Protein AF-A0A178KAP1-F1 (afdb_monomer)

Foldseek 3Di:
DDDDDDDDDDDDDDDDDDPDPDPDPQPPVNVCVVCVVVVVCCVVVPPDVVVVVPDQKDKAFAPPDDDPAQWAFQAFADDCVNDVDPDPFGGITIIGRDDQVDKGKGQDLPDHAQKFFQAWDQPDPRNARHPPGTTTITIIHGDDQAKDKGFPSIDDHPQKDFPAWQDDDVRHVPGGTTTIGGD

pLDDT: mean 79.55, std 18.39, range [35.34, 98.0]

Structure (mmCIF, N/CA/C/O backbone):
data_AF-A0A178KAP1-F1
#
_entry.id   AF-A0A178KAP1-F1
#
loop_
_atom_site.group_PDB
_atom_site.id
_atom_site.type_symbol
_atom_site.label_atom_id
_atom_site.label_alt_id
_atom_site.label_comp_id
_atom_site.label_asym_id
_atom_site.label_entity_id
_atom_site.label_seq_id
_atom_site.pdbx_PDB_ins_code
_atom_site.Cartn_x
_atom_site.Cartn_y
_atom_site.Cartn_z
_atom_site.occupancy
_atom_site.B_iso_or_equiv
_atom_site.auth_seq_id
_atom_site.auth_comp_id
_atom_site.auth_asym_id
_atom_site.auth_atom_id
_atom_site.pdbx_PDB_model_num
ATOM 1 N N . MET A 1 1 ? 54.608 -21.107 20.658 1.00 40.84 1 MET A N 1
ATOM 2 C CA . MET A 1 1 ? 54.243 -22.190 19.720 1.00 40.84 1 MET A CA 1
ATOM 3 C C . MET A 1 1 ? 52.946 -21.778 19.031 1.00 40.84 1 MET A C 1
ATOM 5 O O . MET A 1 1 ? 51.953 -21.592 19.716 1.00 40.84 1 MET A O 1
ATOM 9 N N . LYS A 1 2 ? 53.001 -21.478 17.727 1.00 35.34 2 LYS A N 1
ATOM 10 C CA . LYS A 1 2 ? 51.888 -20.990 16.887 1.00 35.34 2 LYS A CA 1
ATOM 11 C C . LYS A 1 2 ? 51.427 -22.148 15.987 1.00 35.34 2 LYS A C 1
ATOM 13 O O . LYS A 1 2 ? 52.305 -22.719 15.343 1.00 35.34 2 LYS A O 1
ATOM 18 N N . PRO A 1 3 ? 50.130 -22.486 15.896 1.00 47.88 3 PRO A N 1
ATOM 19 C CA . PRO A 1 3 ? 49.660 -23.424 14.886 1.00 47.88 3 PRO A CA 1
ATOM 20 C C . PRO A 1 3 ? 49.400 -22.692 13.558 1.00 47.88 3 PRO A C 1
ATOM 22 O O . PRO A 1 3 ? 48.746 -21.650 13.521 1.00 47.88 3 PRO A O 1
ATOM 25 N N . LEU A 1 4 ? 49.959 -23.240 12.479 1.00 48.06 4 LEU A N 1
ATOM 26 C CA . LEU A 1 4 ? 49.689 -22.878 11.087 1.00 48.06 4 LEU A CA 1
ATOM 27 C C . LEU A 1 4 ? 48.339 -23.483 10.667 1.00 48.06 4 LEU A C 1
ATOM 29 O O . LEU A 1 4 ? 48.172 -24.699 10.707 1.00 48.06 4 LEU A O 1
ATOM 33 N N . LEU A 1 5 ? 47.392 -22.637 10.259 1.00 49.69 5 LEU A N 1
ATOM 34 C CA . LEU A 1 5 ? 46.149 -23.044 9.601 1.00 49.69 5 LEU A CA 1
ATOM 35 C C . LEU A 1 5 ? 46.430 -23.270 8.108 1.00 49.69 5 LEU A C 1
ATOM 37 O O . LEU A 1 5 ? 46.724 -22.321 7.382 1.00 49.69 5 LEU A O 1
ATOM 41 N N . LEU A 1 6 ? 46.350 -24.529 7.667 1.00 43.66 6 LEU A N 1
ATOM 42 C CA . LEU A 1 6 ? 46.345 -24.903 6.252 1.00 43.66 6 LEU A CA 1
ATOM 43 C C . LEU A 1 6 ? 45.052 -24.402 5.595 1.00 43.66 6 LEU A C 1
ATOM 45 O O . LEU A 1 6 ? 43.953 -24.796 5.979 1.00 43.66 6 LEU A O 1
ATOM 49 N N . THR A 1 7 ? 45.192 -23.560 4.578 1.00 48.16 7 THR A N 1
ATOM 50 C CA . THR A 1 7 ? 44.109 -23.152 3.680 1.00 48.16 7 THR A CA 1
ATOM 51 C C . THR A 1 7 ? 43.976 -24.213 2.586 1.00 48.16 7 THR A C 1
ATOM 53 O O . THR A 1 7 ? 44.866 -24.363 1.753 1.00 48.16 7 THR A O 1
ATOM 56 N N . SER A 1 8 ? 42.891 -24.988 2.605 1.00 47.97 8 SER A N 1
ATOM 57 C CA . SER A 1 8 ? 42.538 -25.904 1.516 1.00 47.97 8 SER A CA 1
ATOM 58 C C . SER A 1 8 ? 41.837 -25.103 0.415 1.00 47.97 8 SER A C 1
ATOM 60 O O . SER A 1 8 ? 40.714 -24.640 0.602 1.00 47.97 8 SER A O 1
ATOM 62 N N . LEU A 1 9 ? 42.521 -24.891 -0.714 1.00 39.66 9 LEU A N 1
ATOM 63 C CA . LEU A 1 9 ? 41.885 -24.466 -1.960 1.00 39.66 9 LEU A CA 1
ATOM 64 C C . LEU A 1 9 ? 41.159 -25.675 -2.559 1.00 39.66 9 LEU A C 1
ATOM 66 O O . LEU A 1 9 ? 41.801 -26.617 -3.024 1.00 39.66 9 LEU A O 1
ATOM 70 N N . LEU A 1 10 ? 39.829 -25.632 -2.573 1.00 45.81 10 LEU A N 1
ATOM 71 C CA . LEU A 1 10 ? 39.013 -26.557 -3.348 1.00 45.81 10 LEU A CA 1
ATOM 72 C C . LEU A 1 10 ? 38.983 -26.053 -4.800 1.00 45.81 10 LEU A C 1
ATOM 74 O O . LEU A 1 10 ? 38.291 -25.089 -5.124 1.00 45.81 10 LEU A O 1
ATOM 78 N N . ALA A 1 11 ? 39.791 -26.660 -5.668 1.00 39.81 11 ALA A N 1
ATOM 79 C CA . ALA A 1 11 ? 39.731 -26.426 -7.105 1.00 39.81 11 ALA A CA 1
ATOM 80 C C . ALA A 1 11 ? 38.509 -27.162 -7.671 1.00 39.81 11 ALA A C 1
ATOM 82 O O . ALA A 1 11 ? 38.506 -28.388 -7.763 1.00 39.81 11 ALA A O 1
ATOM 83 N N . ILE A 1 12 ? 37.462 -26.419 -8.030 1.00 46.38 12 ILE A N 1
ATOM 84 C CA . ILE A 1 12 ? 36.324 -26.966 -8.772 1.00 46.38 12 ILE A CA 1
ATOM 85 C C . ILE A 1 12 ? 36.792 -27.153 -10.217 1.00 46.38 12 ILE A C 1
ATOM 87 O O . ILE A 1 12 ? 36.977 -26.185 -10.955 1.00 46.38 12 ILE A O 1
ATOM 91 N N . ALA A 1 13 ? 37.048 -28.402 -10.600 1.00 41.59 13 ALA A N 1
ATOM 92 C CA . ALA A 1 13 ? 37.323 -28.763 -11.981 1.00 41.59 13 ALA A CA 1
ATOM 93 C C . ALA A 1 13 ? 36.029 -28.617 -12.794 1.00 41.59 13 ALA A C 1
ATOM 95 O O . ALA A 1 13 ? 35.068 -29.353 -12.584 1.00 41.59 13 ALA A O 1
ATOM 96 N N . LEU A 1 14 ? 36.001 -27.651 -13.711 1.00 43.00 14 LEU A N 1
ATOM 97 C CA . LEU A 1 14 ? 34.967 -27.570 -14.739 1.00 43.00 14 LEU A CA 1
ATOM 98 C C . LEU A 1 14 ? 35.149 -28.750 -15.708 1.00 43.00 14 LEU A C 1
ATOM 100 O O . LEU A 1 14 ? 36.276 -28.976 -16.160 1.00 43.00 14 LEU A O 1
ATOM 104 N N . PRO A 1 15 ? 34.087 -29.495 -16.062 1.00 48.12 15 PRO A N 1
ATOM 105 C CA . PRO A 1 15 ? 34.191 -30.513 -17.095 1.00 48.12 15 PRO A CA 1
ATOM 106 C C . PRO A 1 15 ? 34.499 -29.846 -18.442 1.00 48.12 15 PRO A C 1
ATOM 108 O O . PRO A 1 15 ? 33.748 -29.005 -18.935 1.00 48.12 15 PRO A O 1
ATOM 111 N N . THR A 1 16 ? 35.628 -30.214 -19.047 1.00 44.84 16 THR A N 1
ATOM 112 C CA . THR A 1 16 ? 35.941 -29.874 -20.437 1.00 44.84 16 THR A CA 1
ATOM 113 C C . THR A 1 16 ? 35.069 -30.722 -21.350 1.00 44.84 16 THR A C 1
ATOM 115 O O . THR A 1 16 ? 35.293 -31.925 -21.481 1.00 44.84 16 THR A O 1
ATOM 118 N N . PHE A 1 17 ? 34.076 -30.099 -21.981 1.00 46.78 17 PHE A N 1
ATOM 119 C CA . PHE A 1 17 ? 33.280 -30.731 -23.027 1.00 46.78 17 PHE A CA 1
ATOM 120 C C . PHE A 1 17 ? 34.166 -30.988 -24.249 1.00 46.78 17 PHE A C 1
ATOM 122 O O . PHE A 1 17 ? 34.530 -30.068 -24.982 1.00 46.78 17 PHE A O 1
ATOM 129 N N . ALA A 1 18 ? 34.534 -32.252 -24.453 1.00 42.91 18 ALA A N 1
ATOM 130 C CA . ALA A 1 18 ? 35.029 -32.722 -25.734 1.00 42.91 18 ALA A CA 1
ATOM 131 C C . ALA A 1 18 ? 33.868 -32.645 -26.735 1.00 42.91 18 ALA A C 1
ATOM 133 O O . ALA A 1 18 ? 32.851 -33.318 -26.574 1.00 42.91 18 ALA A O 1
ATOM 134 N N . ALA A 1 19 ? 34.003 -31.777 -27.734 1.00 47.22 19 ALA A N 1
ATOM 135 C CA . ALA A 1 19 ? 33.077 -31.688 -28.850 1.00 47.22 19 ALA A CA 1
ATOM 136 C C . ALA A 1 19 ? 33.301 -32.891 -29.775 1.00 47.22 19 ALA A C 1
ATOM 138 O O . ALA A 1 19 ? 34.059 -32.798 -30.738 1.00 47.22 19 ALA A O 1
ATOM 139 N N . ASP A 1 20 ? 32.673 -34.021 -29.459 1.00 44.75 20 ASP A N 1
ATOM 140 C CA . ASP A 1 20 ? 32.529 -35.118 -30.411 1.00 44.75 20 ASP A CA 1
ATOM 141 C C . ASP A 1 20 ? 31.181 -34.958 -31.128 1.00 44.75 20 ASP A C 1
ATOM 143 O O . ASP A 1 20 ? 30.134 -34.793 -30.499 1.00 44.75 20 ASP A O 1
ATOM 147 N N . GLY A 1 21 ? 31.224 -34.895 -32.459 1.00 52.00 21 GLY A N 1
ATOM 148 C CA . GLY A 1 21 ? 30.138 -34.463 -33.347 1.00 52.00 21 GLY A CA 1
ATOM 149 C C . GLY A 1 21 ? 28.991 -35.464 -33.499 1.00 52.00 21 GLY A C 1
ATOM 150 O O . GLY A 1 21 ? 28.625 -35.817 -34.616 1.00 52.00 21 GLY A O 1
ATOM 151 N N . SER A 1 22 ? 28.409 -35.909 -32.389 1.00 47.16 22 SER A N 1
ATOM 152 C CA . SER A 1 22 ? 27.271 -36.825 -32.336 1.00 47.16 22 SER A CA 1
ATOM 153 C C . SER A 1 22 ? 26.104 -36.142 -31.621 1.00 47.16 22 SER A C 1
ATOM 155 O O . SER A 1 22 ? 25.917 -36.296 -30.416 1.00 47.16 22 SER A O 1
ATOM 157 N N . ALA A 1 23 ? 25.313 -35.368 -32.367 1.00 51.78 23 ALA A N 1
ATOM 158 C CA . ALA A 1 23 ? 24.048 -34.816 -31.891 1.00 51.78 23 ALA A CA 1
ATOM 159 C C . ALA A 1 23 ? 23.002 -35.939 -31.768 1.00 51.78 23 ALA A C 1
ATOM 161 O O . ALA A 1 23 ? 22.162 -36.129 -32.645 1.00 51.78 23 ALA A O 1
ATOM 162 N N . THR A 1 24 ? 23.075 -36.718 -30.690 1.00 52.34 24 THR A N 1
ATOM 163 C CA . THR A 1 24 ? 21.924 -37.482 -30.210 1.00 52.34 24 THR A CA 1
ATOM 164 C C . THR A 1 24 ? 21.056 -36.534 -29.402 1.00 52.34 24 THR A C 1
ATOM 166 O O . THR A 1 24 ? 21.502 -36.000 -28.389 1.00 52.34 24 THR A O 1
ATOM 169 N N . ASP A 1 25 ? 19.846 -36.316 -29.902 1.00 55.44 25 ASP A N 1
ATOM 170 C CA . ASP A 1 25 ? 18.745 -35.600 -29.267 1.00 55.44 25 ASP A CA 1
ATOM 171 C C . ASP A 1 25 ? 18.589 -36.104 -27.821 1.00 55.44 25 ASP A C 1
ATOM 173 O O . ASP A 1 25 ? 18.119 -37.220 -27.581 1.00 55.44 25 ASP A O 1
ATOM 177 N N . LEU A 1 26 ? 19.093 -35.339 -26.850 1.00 59.22 26 LEU A N 1
ATOM 178 C CA . LEU A 1 26 ? 18.920 -35.670 -25.442 1.00 59.22 26 LEU A CA 1
ATOM 179 C C . LEU A 1 26 ? 17.438 -35.487 -25.138 1.00 59.22 26 LEU A C 1
ATOM 181 O O . LEU A 1 26 ? 16.918 -34.371 -25.183 1.00 59.22 26 LEU A O 1
ATOM 185 N N . SER A 1 27 ? 16.751 -36.591 -24.849 1.00 70.19 27 SER A N 1
ATOM 186 C CA . SER A 1 27 ? 15.363 -36.532 -24.394 1.00 70.19 27 SER A CA 1
ATOM 187 C C . SER A 1 27 ? 15.263 -35.605 -23.178 1.00 70.19 27 SER A C 1
ATOM 189 O O . SER A 1 27 ? 16.179 -35.546 -22.353 1.00 70.19 27 SER A O 1
ATOM 191 N N . PHE A 1 28 ? 14.150 -34.880 -23.055 1.00 69.12 28 PHE A N 1
ATOM 192 C CA . PHE A 1 28 ? 13.893 -33.981 -21.924 1.00 69.12 28 PHE A CA 1
ATOM 193 C C . PHE A 1 28 ? 14.167 -34.659 -20.567 1.00 69.12 28 PHE A C 1
ATOM 195 O O . PHE A 1 28 ? 14.729 -34.038 -19.668 1.00 69.12 28 PHE A O 1
ATOM 202 N N . ASP A 1 29 ? 13.886 -35.959 -20.460 1.00 69.69 29 ASP A N 1
ATOM 203 C CA . ASP A 1 29 ? 14.143 -36.759 -19.261 1.00 69.69 29 ASP A CA 1
ATOM 204 C C . ASP A 1 29 ? 15.640 -36.871 -18.923 1.00 69.69 29 ASP A C 1
ATOM 206 O O . ASP A 1 29 ? 16.020 -36.745 -17.760 1.00 69.69 29 ASP A O 1
ATOM 210 N N . GLN A 1 30 ? 16.514 -37.022 -19.923 1.00 72.19 30 GLN A N 1
ATOM 211 C CA . GLN A 1 30 ? 17.968 -37.040 -19.717 1.00 72.19 30 GLN A CA 1
ATOM 212 C C . GLN A 1 30 ? 18.506 -35.666 -19.310 1.00 72.19 30 GLN A C 1
ATOM 214 O O . GLN A 1 30 ? 19.414 -35.589 -18.485 1.00 72.19 30 GLN A O 1
ATOM 219 N N . TYR A 1 31 ? 17.924 -34.581 -19.830 1.00 70.75 31 TYR A N 1
ATOM 220 C CA . TYR A 1 31 ? 18.270 -33.226 -19.398 1.00 70.75 31 TYR A CA 1
ATOM 221 C C . TYR A 1 31 ? 17.880 -32.990 -17.934 1.00 70.75 31 TYR A C 1
ATOM 223 O O . TYR A 1 31 ? 18.691 -32.488 -17.155 1.00 70.75 31 TYR A O 1
ATOM 231 N N . VAL A 1 32 ? 16.669 -33.394 -17.537 1.00 70.81 32 VAL A N 1
ATOM 232 C CA . VAL A 1 32 ? 16.198 -33.289 -16.147 1.00 70.81 32 VAL A CA 1
ATOM 233 C C . VAL A 1 32 ? 17.081 -34.112 -15.210 1.00 70.81 32 VAL A C 1
ATOM 235 O O . VAL A 1 32 ? 17.494 -33.611 -14.167 1.00 70.81 32 VAL A O 1
ATOM 238 N N . GLN A 1 33 ? 17.434 -35.338 -15.598 1.00 76.31 33 GLN A N 1
ATOM 239 C CA . GLN A 1 33 ? 18.263 -36.224 -14.781 1.00 76.31 33 GLN A CA 1
ATOM 240 C C . GLN A 1 33 ? 19.720 -35.745 -14.674 1.00 76.31 33 GLN A C 1
ATOM 242 O O . GLN A 1 33 ? 20.335 -35.873 -13.622 1.00 76.31 33 GLN A O 1
ATOM 247 N N . GLN A 1 34 ? 20.267 -35.130 -15.726 1.00 77.31 34 GLN A N 1
ATOM 248 C CA . GLN A 1 34 ? 21.602 -34.526 -15.684 1.00 77.31 34 GLN A CA 1
ATOM 249 C C . GLN A 1 34 ? 21.666 -33.302 -14.754 1.00 77.31 34 GLN A C 1
ATOM 251 O O . GLN A 1 34 ? 22.721 -33.005 -14.196 1.00 77.31 34 GLN A O 1
ATOM 256 N N . HIS A 1 35 ? 20.552 -32.588 -14.575 1.00 70.88 35 HIS A N 1
ATOM 257 C CA . HIS A 1 35 ? 20.509 -31.356 -13.783 1.00 70.88 35 HIS A CA 1
ATOM 258 C C . HIS A 1 35 ? 19.911 -31.537 -12.380 1.00 70.88 35 HIS A C 1
ATOM 260 O O . HIS A 1 35 ? 20.027 -30.621 -11.565 1.00 70.88 35 HIS A O 1
ATOM 266 N N . SER A 1 36 ? 19.329 -32.694 -12.043 1.00 73.88 36 SER A N 1
ATOM 267 C CA . SER A 1 36 ? 18.763 -32.944 -10.707 1.00 73.88 36 SER A CA 1
ATOM 268 C C . SER A 1 36 ? 19.820 -32.896 -9.602 1.00 73.88 36 SER A C 1
ATOM 270 O O . SER A 1 36 ? 19.575 -32.321 -8.547 1.00 73.88 36 SER A O 1
ATOM 272 N N . GLU A 1 37 ? 21.032 -33.390 -9.867 1.00 71.00 37 GLU A N 1
ATOM 273 C CA . GLU A 1 37 ? 22.147 -33.324 -8.910 1.00 71.00 37 GLU A CA 1
ATOM 274 C C . GLU A 1 37 ? 22.611 -31.880 -8.659 1.00 71.00 37 GLU A C 1
ATOM 276 O O . GLU A 1 37 ? 23.036 -31.540 -7.558 1.00 71.00 37 GLU A O 1
ATOM 281 N N . SER A 1 38 ? 22.481 -30.997 -9.656 1.00 66.19 38 SER A N 1
ATOM 282 C CA . SER A 1 38 ? 22.786 -29.569 -9.494 1.00 66.19 38 SER A CA 1
ATOM 283 C C . SER A 1 38 ? 21.734 -28.857 -8.635 1.00 66.19 38 SER A C 1
ATOM 285 O O . SER A 1 38 ? 22.078 -27.948 -7.885 1.00 66.19 38 SER A O 1
ATOM 287 N N . ILE A 1 39 ? 20.468 -29.286 -8.701 1.00 61.09 39 ILE A N 1
ATOM 288 C CA . ILE A 1 39 ? 19.385 -28.770 -7.847 1.00 61.09 39 ILE A CA 1
ATOM 289 C C . ILE A 1 39 ? 19.608 -29.205 -6.393 1.00 61.09 39 ILE A C 1
ATOM 291 O O . ILE A 1 39 ? 19.578 -28.368 -5.495 1.00 61.09 39 ILE A O 1
ATOM 295 N N . GLU A 1 40 ? 19.937 -30.476 -6.158 1.00 67.19 40 GLU A N 1
ATOM 296 C CA . GLU A 1 40 ? 20.233 -30.978 -4.810 1.00 67.19 40 GLU A CA 1
ATOM 297 C C . GLU A 1 40 ? 21.497 -30.349 -4.212 1.00 67.19 40 GLU A C 1
ATOM 299 O O . GLU A 1 40 ? 21.546 -30.086 -3.013 1.00 67.19 40 GLU A O 1
ATOM 304 N N . GLN A 1 41 ? 22.514 -30.048 -5.026 1.00 64.25 41 GLN A N 1
ATOM 305 C CA . GLN A 1 41 ? 23.698 -29.314 -4.570 1.00 64.25 41 GLN A CA 1
ATOM 306 C C . GLN A 1 41 ? 23.385 -27.856 -4.216 1.00 64.25 41 GLN A C 1
ATOM 308 O O . GLN A 1 41 ? 23.972 -27.330 -3.269 1.00 64.25 41 GLN A O 1
ATOM 313 N N . LEU A 1 42 ? 22.457 -27.202 -4.922 1.00 58.03 42 LEU A N 1
ATOM 314 C CA . LEU A 1 42 ? 21.978 -25.867 -4.556 1.00 58.03 42 LEU A CA 1
ATOM 315 C C . LEU A 1 42 ? 21.220 -25.901 -3.221 1.00 58.03 42 LEU A C 1
ATOM 317 O O . LEU A 1 42 ? 21.539 -25.098 -2.343 1.00 58.03 42 LEU A O 1
ATOM 321 N N . ASP A 1 43 ? 20.335 -26.878 -3.022 1.00 60.78 43 ASP A N 1
ATOM 322 C CA . ASP A 1 43 ? 19.605 -27.072 -1.761 1.00 60.78 43 ASP A CA 1
ATOM 323 C C . ASP A 1 43 ? 20.543 -27.452 -0.596 1.00 60.78 43 ASP A C 1
ATOM 325 O O . ASP A 1 43 ? 20.418 -26.933 0.515 1.00 60.78 43 ASP A O 1
ATOM 329 N N . ALA A 1 44 ? 21.544 -28.302 -0.848 1.00 65.06 44 ALA A N 1
ATOM 330 C CA . ALA A 1 44 ? 22.526 -28.738 0.147 1.00 65.06 44 ALA A CA 1
ATOM 331 C C . ALA A 1 44 ? 23.594 -27.677 0.462 1.00 65.06 44 ALA A C 1
ATOM 333 O O . ALA A 1 44 ? 24.172 -27.694 1.551 1.00 65.06 44 ALA A O 1
ATOM 334 N N . SER A 1 45 ? 23.856 -26.735 -0.453 1.00 56.88 45 SER A N 1
ATOM 335 C CA . SER A 1 45 ? 24.824 -25.647 -0.242 1.00 56.88 45 SER A CA 1
ATOM 336 C C . SER A 1 45 ? 24.383 -24.626 0.807 1.00 56.88 45 SER A C 1
ATOM 338 O O . SER A 1 45 ? 25.158 -23.737 1.161 1.00 56.88 45 SER A O 1
ATOM 340 N N . GLY A 1 46 ? 23.147 -24.719 1.309 1.00 47.56 46 GLY A N 1
ATOM 341 C CA . GLY A 1 46 ? 22.636 -23.748 2.266 1.00 47.56 46 GLY A CA 1
ATOM 342 C C . GLY A 1 46 ? 22.566 -22.335 1.684 1.00 47.56 46 GLY A C 1
ATOM 343 O O . GLY A 1 46 ? 22.458 -21.374 2.448 1.00 47.56 46 GLY A O 1
ATOM 344 N N . MET A 1 47 ? 22.552 -22.189 0.350 1.00 46.81 47 MET A N 1
ATOM 345 C CA . MET A 1 47 ? 21.906 -21.047 -0.295 1.00 46.81 47 MET A CA 1
ATOM 346 C C . MET A 1 47 ? 20.393 -21.157 -0.071 1.00 46.81 47 MET A C 1
ATOM 348 O O . MET A 1 47 ? 19.595 -21.236 -0.998 1.00 46.81 47 MET A O 1
ATOM 352 N N . GLU A 1 48 ? 19.983 -21.133 1.200 1.00 50.59 48 GLU A N 1
ATOM 353 C CA . GLU A 1 48 ? 18.647 -20.700 1.550 1.00 50.59 48 GLU A CA 1
ATOM 354 C C . GLU A 1 48 ? 18.399 -19.337 0.876 1.00 50.59 48 GLU A C 1
ATOM 356 O O . GLU A 1 48 ? 19.334 -18.546 0.682 1.00 50.59 48 GLU A O 1
ATOM 361 N N . PRO A 1 49 ? 17.135 -18.956 0.647 1.00 51.16 49 PRO A N 1
ATOM 362 C CA . PRO A 1 49 ? 16.749 -17.579 0.339 1.00 51.16 49 PRO A CA 1
ATOM 363 C C . PRO A 1 49 ? 17.074 -16.574 1.479 1.00 51.16 49 PRO A C 1
ATOM 365 O O . PRO A 1 49 ? 16.411 -15.549 1.627 1.00 51.16 49 PRO A O 1
ATOM 368 N N . GLN A 1 50 ? 18.113 -16.802 2.289 1.00 44.09 50 GLN A N 1
ATOM 369 C CA . GLN A 1 50 ? 18.620 -15.885 3.307 1.00 44.09 50 GLN A CA 1
ATOM 370 C C . GLN A 1 50 ? 19.306 -14.647 2.723 1.00 44.09 50 GLN A C 1
ATOM 372 O O . GLN A 1 50 ? 19.336 -13.613 3.392 1.00 44.09 50 GLN A O 1
ATOM 377 N N . ALA A 1 51 ? 19.765 -14.674 1.467 1.00 46.12 51 ALA A N 1
ATOM 378 C CA . ALA A 1 51 ? 20.277 -13.464 0.815 1.00 46.12 51 ALA A CA 1
ATOM 379 C C . ALA A 1 51 ? 19.185 -12.382 0.637 1.00 46.12 51 ALA A C 1
ATOM 381 O O . ALA A 1 51 ? 19.490 -11.190 0.612 1.00 46.12 51 ALA A O 1
ATOM 382 N N . TYR A 1 52 ? 17.904 -12.774 0.610 1.00 50.06 52 TYR A N 1
ATOM 383 C CA . TYR A 1 52 ? 16.769 -11.846 0.561 1.00 50.06 52 TYR A CA 1
ATOM 384 C C . TYR A 1 52 ? 16.342 -11.326 1.941 1.00 50.06 52 TYR A C 1
ATOM 386 O O . TYR A 1 52 ? 15.640 -10.320 2.031 1.00 50.06 52 TYR A O 1
ATOM 394 N N . ALA A 1 53 ? 16.747 -11.978 3.035 1.00 48.66 53 ALA A N 1
ATOM 395 C CA . ALA A 1 53 ? 16.233 -11.672 4.371 1.00 48.66 53 ALA A CA 1
ATOM 396 C C . ALA A 1 53 ? 16.790 -10.366 4.973 1.00 48.66 53 ALA A C 1
ATOM 398 O O . ALA A 1 53 ? 16.162 -9.806 5.877 1.00 48.66 53 ALA A O 1
ATOM 399 N N . SER A 1 54 ? 17.924 -9.871 4.462 1.00 57.06 54 SER A N 1
ATOM 400 C CA . SER A 1 54 ? 18.595 -8.658 4.955 1.00 57.06 54 SER A CA 1
ATOM 401 C C . SER A 1 54 ? 18.171 -7.377 4.225 1.00 57.06 54 SER A C 1
ATOM 403 O O . SER A 1 54 ? 18.224 -6.286 4.798 1.00 57.06 54 SER A O 1
ATOM 405 N N . SER A 1 55 ? 17.710 -7.477 2.973 1.00 70.00 55 SER A N 1
ATOM 406 C CA . SER A 1 55 ? 17.352 -6.277 2.221 1.00 70.00 55 SER A CA 1
ATOM 407 C C . SER A 1 55 ? 15.960 -5.785 2.608 1.00 70.00 55 SER A C 1
ATOM 409 O O . SER A 1 55 ? 14.964 -6.490 2.466 1.00 70.00 55 SER A O 1
ATOM 411 N N . ARG A 1 56 ? 15.877 -4.540 3.087 1.00 88.12 56 ARG A N 1
ATOM 412 C CA . ARG A 1 56 ? 14.589 -3.868 3.338 1.00 88.12 56 ARG A CA 1
ATOM 413 C C . ARG A 1 56 ? 13.810 -3.607 2.050 1.00 88.12 56 ARG A C 1
ATOM 415 O O . ARG A 1 56 ? 12.598 -3.423 2.115 1.00 88.12 56 ARG A O 1
ATOM 422 N N . GLU A 1 57 ? 14.495 -3.592 0.912 1.00 92.94 57 GLU A N 1
ATOM 423 C CA . GLU A 1 57 ? 13.921 -3.325 -0.403 1.00 92.94 57 GLU A CA 1
ATOM 424 C C . GLU A 1 57 ? 14.406 -4.347 -1.430 1.00 92.94 57 GLU A C 1
ATOM 426 O O . GLU A 1 57 ? 15.585 -4.696 -1.470 1.00 92.94 57 GLU A O 1
ATOM 431 N N . LEU A 1 58 ? 13.500 -4.804 -2.284 1.00 93.44 58 LEU A N 1
ATOM 432 C CA . LEU A 1 58 ? 13.788 -5.687 -3.404 1.00 93.44 58 LEU A CA 1
ATOM 433 C C . LEU A 1 58 ? 13.448 -4.967 -4.697 1.00 93.44 58 LEU A C 1
ATOM 435 O O . LEU A 1 58 ? 12.362 -4.404 -4.817 1.00 93.44 58 LEU A O 1
ATOM 439 N N . VAL A 1 59 ? 14.357 -5.015 -5.667 1.00 93.50 59 VAL A N 1
ATOM 440 C CA . VAL A 1 59 ? 14.063 -4.595 -7.038 1.00 93.50 59 VAL A CA 1
ATOM 441 C C . VAL A 1 59 ? 13.669 -5.839 -7.820 1.00 93.50 59 VAL A C 1
ATOM 443 O O . VAL A 1 59 ? 14.472 -6.761 -7.948 1.00 93.50 59 VAL A O 1
ATOM 446 N N . ILE A 1 60 ? 12.433 -5.878 -8.310 1.00 92.81 60 ILE A N 1
ATOM 447 C CA . ILE A 1 60 ? 11.895 -7.012 -9.068 1.00 92.81 60 ILE A CA 1
ATOM 448 C C . ILE A 1 60 ? 11.586 -6.518 -10.475 1.00 92.81 60 ILE A C 1
ATOM 450 O O . ILE A 1 60 ? 10.929 -5.493 -10.646 1.00 92.81 60 ILE A O 1
ATOM 454 N N . CYS A 1 61 ? 12.083 -7.232 -11.480 1.00 93.06 61 CYS A N 1
ATOM 455 C CA . CYS A 1 61 ? 11.826 -6.895 -12.872 1.00 93.06 61 CYS A CA 1
ATOM 456 C C . CYS A 1 61 ? 10.354 -7.141 -13.232 1.00 93.06 61 CYS A C 1
ATOM 458 O O . CYS A 1 61 ? 9.743 -8.104 -12.765 1.00 93.06 61 CYS A O 1
ATOM 460 N N . GLY A 1 62 ? 9.795 -6.255 -14.057 1.00 89.88 62 GLY A N 1
ATOM 461 C CA . GLY A 1 62 ? 8.370 -6.201 -14.380 1.00 89.88 62 GLY A CA 1
ATOM 462 C C . GLY A 1 62 ? 7.581 -5.263 -13.460 1.00 89.88 62 GLY A C 1
ATOM 463 O O . GLY A 1 62 ? 7.828 -5.181 -12.259 1.00 89.88 62 GLY A O 1
ATOM 464 N N . VAL A 1 63 ? 6.613 -4.544 -14.035 1.00 84.19 63 VAL A N 1
ATOM 465 C CA . VAL A 1 63 ? 5.743 -3.586 -13.316 1.00 84.19 63 VAL A CA 1
ATOM 466 C C . VAL A 1 63 ? 4.457 -4.205 -12.756 1.00 84.19 63 VAL A C 1
ATOM 468 O O . VAL A 1 63 ? 3.758 -3.561 -11.982 1.00 84.19 63 VAL A O 1
ATOM 471 N N . TYR A 1 64 ? 4.169 -5.462 -13.099 1.00 80.12 64 TYR A N 1
ATOM 472 C CA . TYR A 1 64 ? 2.993 -6.218 -12.637 1.00 80.12 64 TYR A CA 1
ATOM 473 C C . TYR A 1 64 ? 3.382 -7.464 -11.833 1.00 80.12 64 TYR A C 1
ATOM 475 O O . TYR A 1 64 ? 2.632 -8.434 -11.753 1.00 80.12 64 TYR A O 1
ATOM 483 N N . SER A 1 65 ? 4.591 -7.462 -11.280 1.00 81.81 65 SER A N 1
ATOM 484 C CA . SER A 1 65 ? 5.102 -8.576 -10.492 1.00 81.81 65 SER A CA 1
ATOM 485 C C . SER A 1 65 ? 4.496 -8.538 -9.089 1.00 81.81 65 SER A C 1
ATOM 487 O O . SER A 1 65 ? 4.554 -7.511 -8.413 1.00 81.81 65 SER A O 1
ATOM 489 N N . ASN A 1 66 ? 3.949 -9.663 -8.629 1.00 87.88 66 ASN A N 1
ATOM 490 C CA . ASN A 1 66 ? 3.456 -9.768 -7.258 1.00 87.88 66 ASN A CA 1
ATOM 491 C C . ASN A 1 66 ? 4.647 -9.810 -6.287 1.00 87.88 66 ASN A C 1
ATOM 493 O O . ASN A 1 66 ? 5.554 -10.630 -6.471 1.00 87.88 66 ASN A O 1
ATOM 497 N N . PRO A 1 67 ? 4.685 -8.942 -5.261 1.00 90.00 67 PRO A N 1
ATOM 498 C CA . PRO A 1 67 ? 5.766 -8.965 -4.292 1.00 90.00 67 PRO A CA 1
ATOM 499 C C . PRO A 1 67 ? 5.693 -10.243 -3.433 1.00 90.00 67 PRO A C 1
ATOM 501 O O . PRO A 1 67 ? 4.609 -10.793 -3.222 1.00 90.00 67 PRO A O 1
ATOM 504 N N . PRO A 1 68 ? 6.825 -10.718 -2.882 1.00 90.06 68 PRO A N 1
ATOM 505 C CA . PRO A 1 68 ? 6.816 -11.799 -1.903 1.00 90.06 68 PRO A CA 1
ATOM 506 C C . PRO A 1 68 ? 5.970 -11.454 -0.670 1.00 90.06 68 PRO A C 1
ATOM 508 O O . PRO A 1 68 ? 5.791 -10.286 -0.318 1.00 90.06 68 PRO A O 1
ATOM 511 N N . SER A 1 69 ? 5.513 -12.479 0.053 1.00 87.31 69 SER A N 1
ATOM 512 C CA . SER A 1 69 ? 4.758 -12.280 1.295 1.00 87.31 69 SER A CA 1
ATOM 513 C C . SER A 1 69 ? 5.521 -11.400 2.296 1.00 87.31 69 SER A C 1
ATOM 515 O O . SER A 1 69 ? 6.721 -11.571 2.522 1.00 87.31 69 SER A O 1
ATOM 517 N N . GLY A 1 70 ? 4.816 -10.438 2.898 1.00 89.88 70 GLY A N 1
ATOM 518 C CA . GLY A 1 70 ? 5.391 -9.461 3.829 1.00 89.88 70 GLY A CA 1
ATOM 519 C C . GLY A 1 70 ? 6.050 -8.244 3.168 1.00 89.88 70 GLY A C 1
ATOM 520 O O . GLY A 1 70 ? 6.538 -7.366 3.883 1.00 89.88 70 GLY A O 1
ATOM 521 N N . TYR A 1 71 ? 6.040 -8.165 1.838 1.00 93.25 71 TYR A N 1
ATOM 522 C CA . TYR A 1 71 ? 6.440 -6.983 1.083 1.00 93.25 71 TYR A CA 1
ATOM 523 C C . TYR A 1 71 ? 5.221 -6.296 0.463 1.00 93.25 71 TYR A C 1
ATO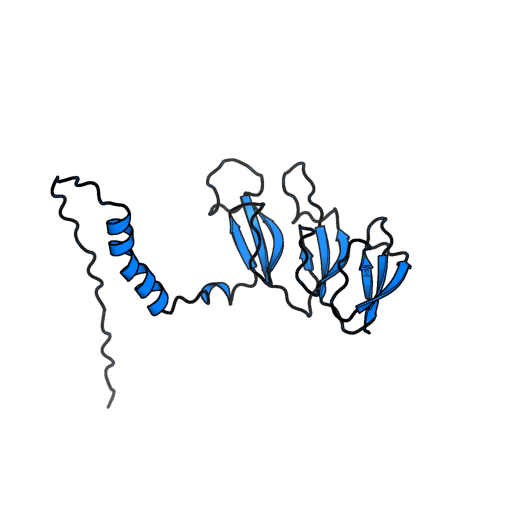M 525 O O . TYR A 1 71 ? 4.187 -6.919 0.242 1.00 93.25 71 TYR A O 1
ATOM 533 N N . ALA A 1 72 ? 5.358 -5.008 0.159 1.00 95.12 72 ALA A N 1
ATOM 534 C CA . ALA A 1 72 ? 4.416 -4.289 -0.693 1.00 95.12 72 ALA A CA 1
ATOM 535 C C . ALA A 1 72 ? 5.159 -3.413 -1.699 1.00 95.12 72 ALA A C 1
ATOM 537 O O . ALA A 1 72 ? 6.283 -2.974 -1.441 1.00 95.12 72 ALA A O 1
ATOM 538 N N . ILE A 1 73 ? 4.523 -3.156 -2.840 1.00 95.25 73 ILE A N 1
ATOM 539 C CA . ILE A 1 73 ? 5.068 -2.293 -3.891 1.00 95.25 73 ILE A CA 1
ATOM 540 C C . ILE A 1 73 ? 4.994 -0.847 -3.408 1.00 95.25 73 ILE A C 1
ATOM 542 O O . ILE A 1 73 ? 3.904 -0.301 -3.264 1.00 95.25 73 ILE A O 1
ATOM 546 N N . THR A 1 74 ? 6.139 -0.216 -3.164 1.00 95.31 74 THR A N 1
ATOM 547 C CA . THR A 1 74 ? 6.219 1.181 -2.695 1.00 95.31 74 THR A CA 1
ATOM 548 C C . THR A 1 74 ? 6.641 2.148 -3.792 1.00 95.31 74 THR A C 1
ATOM 550 O O . THR A 1 74 ? 6.479 3.363 -3.650 1.00 95.31 74 THR A O 1
ATOM 553 N N . ARG A 1 75 ? 7.198 1.624 -4.891 1.00 94.12 75 ARG A N 1
ATOM 554 C CA . ARG A 1 75 ? 7.660 2.432 -6.016 1.00 94.12 75 ARG A CA 1
ATOM 555 C C . ARG A 1 75 ? 7.736 1.626 -7.309 1.00 94.12 75 ARG A C 1
ATOM 557 O O . ARG A 1 75 ? 8.236 0.506 -7.312 1.00 94.12 75 ARG A O 1
ATOM 564 N N . TYR A 1 76 ? 7.346 2.248 -8.413 1.00 93.25 76 TYR A N 1
ATOM 565 C CA . TYR A 1 76 ? 7.725 1.834 -9.761 1.00 93.25 76 TYR A CA 1
ATOM 566 C C . TYR A 1 76 ? 9.024 2.537 -10.150 1.0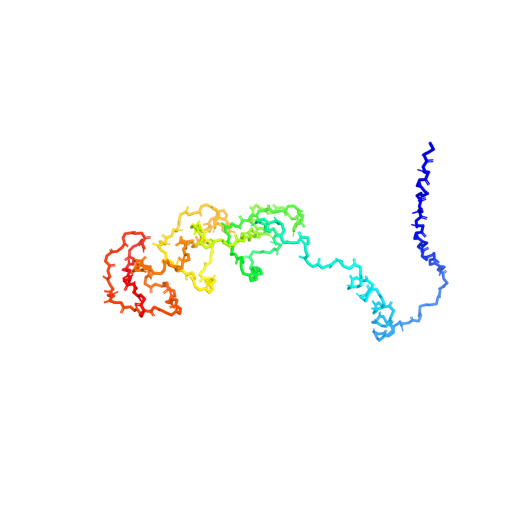0 93.25 76 TYR A C 1
ATOM 568 O O . TYR A 1 76 ? 9.189 3.736 -9.924 1.00 93.25 76 TYR A O 1
ATOM 576 N N . THR A 1 77 ? 9.980 1.791 -10.693 1.00 92.25 77 THR A N 1
ATOM 577 C CA . THR A 1 77 ? 11.293 2.324 -11.056 1.00 92.25 77 THR A CA 1
ATOM 578 C C . THR A 1 77 ? 11.767 1.783 -12.393 1.00 92.25 77 THR A C 1
ATOM 580 O O . THR A 1 77 ? 11.323 0.741 -12.873 1.00 92.25 77 THR A O 1
ATOM 583 N N . ARG A 1 78 ? 12.729 2.488 -12.982 1.00 90.56 78 ARG A N 1
ATOM 584 C CA . ARG A 1 78 ? 13.563 1.940 -14.044 1.00 90.56 78 ARG A CA 1
ATOM 585 C C . ARG A 1 78 ? 14.786 1.277 -13.419 1.00 90.56 78 ARG A C 1
ATOM 587 O O . ARG A 1 78 ? 15.427 1.866 -12.549 1.00 90.56 78 ARG A O 1
ATOM 594 N N . SER A 1 79 ? 15.100 0.067 -13.856 1.00 90.19 79 SER A N 1
ATOM 595 C CA . SER A 1 79 ? 16.323 -0.650 -13.517 1.00 90.19 79 SER A CA 1
ATOM 596 C C . SER A 1 79 ? 17.007 -1.132 -14.789 1.00 90.19 79 SER A C 1
ATOM 598 O O . SER A 1 79 ? 16.401 -1.837 -15.596 1.00 90.19 79 SER A O 1
ATOM 600 N N . TYR A 1 80 ? 18.288 -0.798 -14.941 1.00 89.25 80 TYR A N 1
ATOM 601 C CA . TYR A 1 80 ? 19.113 -1.252 -16.066 1.00 89.25 80 TYR A CA 1
ATOM 602 C C . TYR A 1 80 ? 19.357 -2.766 -16.058 1.00 89.25 80 TYR A C 1
ATOM 604 O O . TYR A 1 80 ? 19.699 -3.339 -17.084 1.00 89.25 80 TYR A O 1
ATOM 612 N N . SER A 1 81 ? 19.172 -3.424 -14.910 1.00 89.56 81 SER A N 1
ATOM 613 C CA . SER A 1 81 ? 19.254 -4.883 -14.810 1.00 89.56 81 SER A CA 1
ATOM 614 C C . SER A 1 81 ? 18.009 -5.601 -15.337 1.00 89.56 81 SER A C 1
ATOM 616 O O . SER A 1 81 ? 18.063 -6.807 -15.546 1.00 89.56 81 SER A O 1
ATOM 618 N N . CYS A 1 82 ? 16.893 -4.885 -15.517 1.00 87.94 82 CYS A N 1
ATOM 619 C CA . CYS A 1 82 ? 15.601 -5.466 -15.884 1.00 87.94 82 CYS A CA 1
ATOM 620 C C . CYS A 1 82 ? 15.235 -5.286 -17.358 1.00 87.94 82 CYS A C 1
ATOM 622 O O . CYS A 1 82 ? 14.296 -5.927 -17.816 1.00 87.94 82 CYS A O 1
ATOM 624 N N . ASP A 1 83 ? 15.945 -4.418 -18.083 1.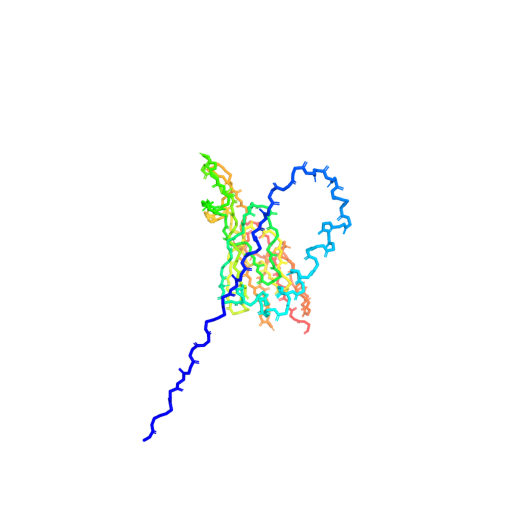00 78.69 83 ASP A N 1
ATOM 625 C CA . ASP A 1 83 ? 15.832 -4.252 -19.534 1.00 78.69 83 ASP A CA 1
ATOM 626 C C . ASP A 1 83 ? 16.989 -3.375 -20.056 1.00 78.69 83 ASP A C 1
ATOM 628 O O . ASP A 1 83 ? 17.460 -2.479 -19.348 1.00 78.69 83 ASP A O 1
ATOM 632 N N . SER A 1 84 ? 17.403 -3.588 -21.307 1.00 62.12 84 SER A N 1
ATOM 633 C CA . SER A 1 84 ? 18.297 -2.701 -22.069 1.00 62.12 84 SER A CA 1
ATOM 634 C C . SER A 1 84 ? 17.538 -1.740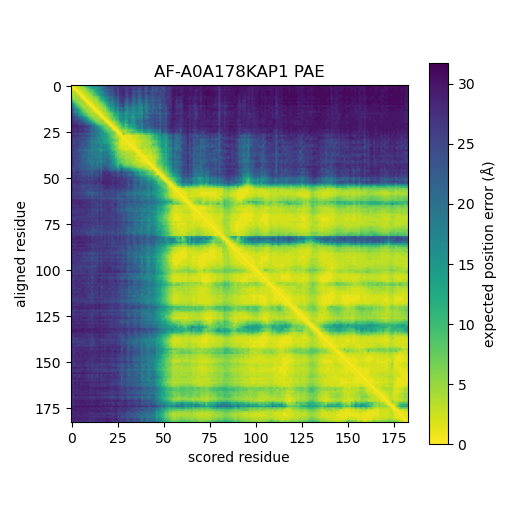 -23.001 1.00 62.12 84 SER A C 1
ATOM 636 O O . SER A 1 84 ? 18.156 -0.916 -23.678 1.00 62.12 84 SER A O 1
ATOM 638 N N . GLY A 1 85 ? 16.203 -1.817 -23.030 1.00 66.00 85 GLY A N 1
ATOM 639 C CA . GLY A 1 85 ? 15.328 -1.003 -23.867 1.00 66.00 85 GLY A CA 1
ATOM 640 C C . GLY A 1 85 ? 15.408 0.516 -23.640 1.00 66.00 85 GLY A C 1
ATOM 641 O O . GLY A 1 85 ? 15.652 1.025 -22.540 1.00 66.00 85 GLY A O 1
ATOM 642 N N . TRP A 1 86 ? 15.139 1.265 -24.714 1.00 70.50 86 TRP A N 1
ATOM 643 C CA . TRP A 1 86 ? 15.259 2.730 -24.808 1.00 70.50 86 TRP A CA 1
ATOM 644 C C . TRP A 1 86 ? 14.069 3.525 -24.225 1.00 70.50 86 TRP A C 1
ATOM 646 O O . TRP A 1 86 ? 13.952 4.726 -24.463 1.00 70.50 86 TRP A O 1
ATOM 656 N N . GLY A 1 87 ? 13.178 2.883 -23.464 1.00 79.88 87 GLY A N 1
ATOM 657 C CA . GLY A 1 87 ? 12.020 3.535 -22.842 1.00 79.88 87 GLY A CA 1
ATOM 658 C C . GLY A 1 87 ? 12.358 4.280 -21.545 1.00 79.88 87 GLY A C 1
ATOM 659 O O . GLY A 1 87 ? 13.241 3.866 -20.794 1.00 79.88 87 GLY A O 1
ATOM 660 N N . ASN A 1 88 ? 11.624 5.364 -21.265 1.00 84.44 88 ASN A N 1
ATOM 661 C CA . ASN A 1 88 ? 11.686 6.094 -19.987 1.00 84.44 88 ASN A CA 1
ATOM 662 C C . ASN A 1 88 ? 10.672 5.589 -18.950 1.00 84.44 88 ASN A C 1
ATOM 664 O O . ASN A 1 88 ? 10.667 6.073 -17.817 1.00 84.44 88 ASN A O 1
ATOM 668 N N . ASP A 1 89 ? 9.810 4.649 -19.330 1.00 88.00 89 ASP A N 1
ATOM 669 C CA . ASP A 1 89 ? 8.813 4.097 -18.425 1.00 88.00 89 ASP A CA 1
ATOM 670 C C . ASP A 1 89 ? 9.456 3.100 -17.441 1.00 88.00 89 ASP A C 1
ATOM 672 O O . ASP A 1 89 ? 10.480 2.477 -17.755 1.00 88.00 89 ASP A O 1
ATOM 676 N N . PRO A 1 90 ? 8.899 2.958 -16.226 1.00 90.38 90 PRO A N 1
ATOM 677 C CA . PRO A 1 90 ? 9.323 1.940 -15.280 1.00 90.38 90 PRO A CA 1
ATOM 678 C C . PRO A 1 90 ? 9.275 0.536 -15.890 1.00 90.38 90 PRO A C 1
ATOM 680 O O . PRO A 1 90 ? 8.313 0.161 -16.554 1.00 90.38 90 PRO A O 1
ATOM 683 N N . ASN A 1 91 ? 10.301 -0.260 -15.609 1.00 91.62 91 ASN A N 1
ATOM 684 C CA . ASN A 1 91 ? 10.404 -1.666 -16.011 1.00 91.62 91 ASN A CA 1
ATOM 685 C C . ASN A 1 91 ? 10.612 -2.594 -14.802 1.00 91.62 91 ASN A C 1
ATOM 687 O O . ASN A 1 91 ? 10.853 -3.789 -14.965 1.00 91.62 91 ASN A O 1
ATOM 691 N N . ALA A 1 92 ? 10.556 -2.045 -13.589 1.00 93.25 92 ALA A N 1
ATOM 692 C CA . ALA A 1 92 ? 10.763 -2.760 -12.346 1.00 93.25 92 ALA A CA 1
ATOM 693 C C . ALA A 1 92 ? 9.919 -2.152 -11.220 1.00 93.25 92 ALA A C 1
ATOM 695 O O . ALA A 1 92 ? 9.531 -0.980 -11.250 1.00 93.25 92 ALA A O 1
ATOM 696 N N . ILE A 1 93 ? 9.690 -2.949 -10.187 1.00 94.06 93 ILE A N 1
ATOM 697 C CA . ILE A 1 93 ? 9.106 -2.511 -8.922 1.00 94.06 93 ILE A CA 1
ATOM 698 C C . ILE A 1 93 ? 10.160 -2.504 -7.829 1.00 94.06 93 ILE A C 1
ATOM 700 O O . ILE A 1 93 ? 11.096 -3.303 -7.832 1.00 94.06 93 ILE A O 1
ATOM 704 N N . VAL A 1 94 ? 9.967 -1.620 -6.859 1.00 94.81 94 VAL A N 1
ATOM 705 C CA . VAL A 1 94 ? 10.612 -1.698 -5.556 1.00 94.81 94 VAL A CA 1
ATOM 706 C C . VAL A 1 94 ? 9.580 -2.201 -4.561 1.00 94.81 94 VAL A C 1
ATOM 708 O O . VAL A 1 94 ? 8.589 -1.527 -4.271 1.00 94.81 94 VAL A O 1
ATOM 711 N N . ALA A 1 95 ? 9.815 -3.409 -4.065 1.00 95.12 95 ALA A N 1
ATOM 712 C CA . ALA A 1 95 ? 9.025 -4.029 -3.021 1.00 95.12 95 ALA A CA 1
ATOM 713 C C . ALA A 1 95 ? 9.723 -3.806 -1.674 1.00 95.12 95 ALA A C 1
ATOM 715 O O . ALA A 1 95 ? 10.880 -4.184 -1.501 1.00 95.12 95 ALA A O 1
ATOM 716 N N . THR A 1 96 ? 9.037 -3.205 -0.705 1.00 95.38 96 THR A N 1
ATOM 717 C CA . THR A 1 96 ? 9.597 -2.907 0.623 1.00 95.38 96 THR A CA 1
ATOM 718 C C . THR A 1 96 ? 9.052 -3.873 1.663 1.00 95.38 96 THR A C 1
ATOM 720 O O . THR A 1 96 ? 7.842 -4.102 1.723 1.00 95.38 96 THR A O 1
ATOM 723 N N . LYS A 1 97 ? 9.933 -4.408 2.516 1.00 94.25 97 LYS A N 1
ATOM 724 C CA . LYS A 1 97 ? 9.546 -5.264 3.640 1.00 94.25 97 LYS A CA 1
ATOM 725 C C . LYS A 1 97 ? 8.804 -4.439 4.683 1.00 94.25 97 LYS A C 1
ATOM 727 O O . LYS A 1 97 ? 9.299 -3.414 5.164 1.00 94.25 97 LYS A O 1
ATOM 732 N N . LEU A 1 98 ? 7.617 -4.897 5.048 1.00 94.44 98 LEU A N 1
ATOM 733 C CA . LEU A 1 98 ? 6.748 -4.157 5.944 1.00 94.44 98 LEU A CA 1
ATOM 734 C C . LEU A 1 98 ? 7.065 -4.446 7.412 1.00 94.44 98 LEU A C 1
ATOM 736 O O . LEU A 1 98 ? 7.242 -5.591 7.828 1.00 94.44 98 LEU A O 1
ATOM 740 N N . HIS A 1 99 ? 7.075 -3.389 8.219 1.00 93.50 99 HIS A N 1
ATOM 741 C CA . HIS A 1 99 ? 7.229 -3.449 9.667 1.00 93.50 99 HIS A CA 1
ATOM 742 C C . HIS A 1 99 ? 5.991 -2.880 10.354 1.00 93.50 99 HIS A C 1
ATOM 744 O O . HIS A 1 99 ? 5.521 -1.796 10.020 1.00 93.50 99 HIS A O 1
ATOM 750 N N . THR A 1 100 ? 5.487 -3.586 11.364 1.00 93.69 100 THR A N 1
ATOM 751 C CA . THR A 1 100 ? 4.215 -3.270 12.035 1.00 93.69 100 THR A CA 1
ATOM 752 C C . THR A 1 100 ? 4.204 -1.930 12.782 1.00 93.69 100 THR A C 1
ATOM 754 O O . THR A 1 100 ? 3.136 -1.400 13.083 1.00 93.69 100 THR A O 1
ATOM 757 N N . SER A 1 101 ? 5.374 -1.358 13.072 1.00 90.38 101 SER A N 1
ATOM 758 C CA . SER A 1 101 ? 5.529 -0.046 13.711 1.00 90.38 101 SER A CA 1
ATOM 759 C C . SER A 1 101 ? 5.493 1.136 12.734 1.00 90.38 101 SER A C 1
ATOM 761 O O . SER A 1 101 ? 5.381 2.279 13.180 1.00 90.38 101 SER A O 1
ATOM 763 N N . SER A 1 102 ? 5.563 0.883 11.425 1.00 91.75 102 SER A N 1
ATOM 764 C CA . SER A 1 102 ? 5.716 1.912 10.394 1.00 91.75 102 SER A CA 1
ATOM 765 C C . SER A 1 102 ? 4.422 2.169 9.616 1.00 91.75 102 SER A C 1
ATOM 767 O O . SER A 1 102 ? 3.485 1.368 9.615 1.00 91.75 102 SER A O 1
ATOM 769 N N . LYS A 1 103 ? 4.381 3.321 8.942 1.00 93.81 103 LYS A N 1
ATOM 770 C CA . LYS A 1 103 ? 3.405 3.638 7.894 1.00 93.81 103 LYS A CA 1
ATOM 771 C C . LYS A 1 103 ? 4.107 3.561 6.545 1.00 93.81 103 LYS A C 1
ATOM 773 O O . LYS A 1 103 ? 5.288 3.896 6.466 1.00 93.81 103 LYS A O 1
ATOM 778 N N . TYR A 1 104 ? 3.379 3.162 5.512 1.00 95.44 104 TYR A N 1
ATOM 779 C CA . TYR A 1 104 ? 3.921 3.032 4.162 1.00 95.44 104 TYR A CA 1
ATOM 780 C C . TYR A 1 104 ? 2.973 3.648 3.151 1.00 95.44 104 TYR A C 1
ATOM 782 O O . TYR A 1 104 ? 1.765 3.596 3.348 1.00 95.44 104 TYR A O 1
ATOM 790 N N . THR A 1 105 ? 3.525 4.187 2.071 1.00 95.56 105 THR A N 1
ATOM 791 C CA . THR A 1 105 ? 2.772 4.513 0.860 1.00 95.56 105 THR A CA 1
ATOM 792 C C . THR A 1 105 ? 3.006 3.385 -0.134 1.00 95.56 105 THR A C 1
ATOM 794 O O . THR A 1 105 ? 4.162 3.078 -0.429 1.00 95.56 105 THR A O 1
ATOM 797 N N . ILE A 1 106 ? 1.940 2.749 -0.612 1.00 95.19 106 ILE A N 1
ATOM 798 C CA . ILE A 1 106 ? 2.024 1.633 -1.560 1.00 95.19 106 ILE A CA 1
ATOM 799 C C . ILE A 1 106 ? 1.281 1.952 -2.851 1.00 95.19 106 ILE A C 1
ATOM 801 O O . ILE A 1 106 ? 0.337 2.734 -2.837 1.00 95.19 106 ILE A O 1
ATOM 805 N N . CYS A 1 107 ? 1.724 1.370 -3.960 1.00 93.94 107 CYS A N 1
ATOM 806 C CA . CYS A 1 107 ? 1.285 1.712 -5.317 1.00 93.94 107 CYS A CA 1
ATOM 807 C C . CYS A 1 107 ? 0.195 0.792 -5.882 1.00 93.94 107 CYS A C 1
ATOM 809 O O . CYS A 1 107 ? -0.071 0.813 -7.079 1.00 93.94 107 CYS A O 1
ATOM 811 N N . THR A 1 108 ? -0.390 -0.053 -5.040 1.00 89.00 108 THR A N 1
ATOM 812 C CA . THR A 1 108 ? -1.422 -1.026 -5.402 1.00 89.00 108 THR A CA 1
ATOM 813 C C . THR A 1 108 ? -2.453 -1.103 -4.285 1.00 89.00 108 THR A C 1
ATOM 815 O O . THR A 1 108 ? -2.158 -0.775 -3.134 1.00 89.00 108 THR A O 1
ATOM 818 N N . ASP A 1 109 ? -3.661 -1.511 -4.642 1.00 82.12 109 ASP A N 1
ATOM 819 C CA . ASP A 1 109 ? -4.750 -1.882 -3.746 1.00 82.12 109 ASP A CA 1
ATOM 820 C C . ASP A 1 109 ? -4.576 -3.287 -3.139 1.00 82.12 109 ASP A C 1
ATOM 822 O O . ASP A 1 109 ? -5.324 -3.657 -2.233 1.00 82.12 109 ASP A O 1
ATOM 826 N N . ASP A 1 110 ? -3.565 -4.048 -3.571 1.00 88.00 110 ASP A N 1
ATOM 827 C CA . ASP A 1 110 ? -3.287 -5.390 -3.067 1.00 88.00 110 ASP A CA 1
ATOM 828 C C . ASP A 1 110 ? -2.705 -5.319 -1.642 1.00 88.00 110 ASP A C 1
ATOM 830 O O . ASP A 1 110 ? -1.504 -5.132 -1.404 1.00 88.00 110 ASP A O 1
ATOM 834 N N . MET A 1 111 ? -3.606 -5.367 -0.657 1.00 91.12 111 MET A N 1
ATOM 835 C CA . MET A 1 111 ? -3.288 -5.115 0.745 1.00 91.12 111 MET A CA 1
ATOM 836 C C . MET A 1 111 ? -2.744 -6.362 1.449 1.00 91.12 111 MET A C 1
ATOM 838 O O . MET A 1 111 ? -3.429 -7.387 1.527 1.00 91.12 111 MET A O 1
ATOM 842 N N . PRO A 1 112 ? -1.580 -6.268 2.114 1.00 91.69 112 PRO A N 1
ATOM 843 C CA . PRO A 1 112 ? -1.118 -7.343 2.973 1.00 91.69 112 PRO A CA 1
ATOM 844 C C . PRO A 1 112 ? -2.061 -7.563 4.164 1.00 91.69 112 PRO A C 1
ATOM 846 O O . PRO A 1 112 ? -2.650 -6.633 4.723 1.00 91.69 112 PRO A O 1
ATOM 849 N N . ALA A 1 113 ? -2.156 -8.811 4.623 1.00 91.69 113 ALA A N 1
ATOM 850 C CA . ALA A 1 113 ? -3.014 -9.169 5.746 1.00 91.69 113 ALA A CA 1
ATOM 851 C C . ALA A 1 113 ? -2.716 -8.324 7.001 1.00 91.69 113 ALA A C 1
ATOM 853 O O . ALA A 1 113 ? -1.561 -8.128 7.381 1.00 91.69 113 ALA A O 1
ATOM 854 N N . ASN A 1 114 ? -3.775 -7.889 7.695 1.00 94.88 114 ASN A N 1
ATOM 855 C CA . ASN A 1 114 ? -3.733 -7.044 8.901 1.00 94.88 114 ASN A CA 1
ATOM 856 C C . ASN A 1 114 ? -3.249 -5.596 8.701 1.00 94.88 114 ASN A C 1
ATOM 858 O O . ASN A 1 114 ? -3.102 -4.867 9.691 1.00 94.88 114 ASN A O 1
ATOM 862 N N . TRP A 1 115 ? -3.043 -5.171 7.457 1.00 96.38 115 TRP A N 1
ATOM 863 C CA . TRP A 1 115 ? -2.863 -3.769 7.103 1.00 96.38 115 TRP A CA 1
ATOM 864 C C . TRP A 1 115 ? -4.201 -3.134 6.738 1.00 96.38 115 TRP A C 1
ATOM 866 O O . TRP A 1 115 ? -5.141 -3.817 6.342 1.00 96.38 115 TRP A O 1
ATOM 876 N N . VAL A 1 116 ? -4.286 -1.821 6.926 1.00 96.50 116 VAL A N 1
ATOM 877 C CA . VAL A 1 116 ? -5.458 -1.013 6.583 1.00 96.50 116 VAL A CA 1
ATOM 878 C C . VAL A 1 116 ? -5.035 0.231 5.828 1.00 96.50 116 VAL A C 1
ATOM 880 O O . VAL A 1 116 ? -3.951 0.764 6.080 1.00 96.50 116 VAL A O 1
ATOM 883 N N . ILE A 1 117 ? -5.914 0.717 4.958 1.00 96.19 117 ILE A N 1
ATOM 884 C CA . ILE A 1 117 ? -5.756 1.982 4.247 1.00 96.19 117 ILE A CA 1
ATOM 885 C C . ILE A 1 117 ? -6.198 3.108 5.178 1.00 96.19 117 ILE A C 1
ATOM 887 O O . ILE A 1 117 ? -7.301 3.111 5.721 1.00 96.19 117 ILE A O 1
ATOM 891 N N . THR A 1 118 ? -5.310 4.069 5.386 1.00 95.44 118 THR A N 1
ATOM 892 C CA . THR A 1 118 ? -5.525 5.243 6.245 1.00 95.44 118 THR A CA 1
ATOM 893 C C . THR A 1 118 ? -5.617 6.544 5.456 1.00 95.44 118 THR A C 1
ATOM 895 O O . THR A 1 118 ? -6.142 7.518 5.988 1.00 95.44 118 THR A O 1
ATOM 898 N N . ALA A 1 119 ? -5.136 6.558 4.207 1.00 94.88 119 ALA A N 1
ATOM 899 C CA . ALA A 1 119 ? -5.306 7.665 3.273 1.00 94.88 119 ALA A CA 1
ATOM 900 C C . ALA A 1 119 ? -5.211 7.179 1.819 1.00 94.88 119 ALA A C 1
ATOM 902 O O . ALA A 1 119 ? -4.430 6.269 1.533 1.00 94.88 119 ALA A O 1
ATOM 903 N N . ASN A 1 120 ? -5.904 7.869 0.915 1.00 91.62 120 ASN A N 1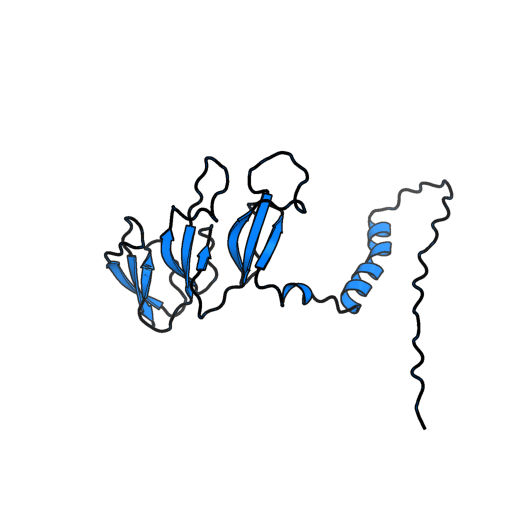
ATOM 904 C CA . ASN A 1 120 ? -5.821 7.667 -0.531 1.00 91.62 120 ASN A CA 1
ATOM 905 C C . ASN A 1 120 ? -4.917 8.757 -1.117 1.00 91.62 120 ASN A C 1
ATOM 907 O O . ASN A 1 120 ? -5.302 9.919 -1.225 1.00 91.62 120 ASN A O 1
ATOM 911 N N . ASP A 1 121 ? -3.687 8.419 -1.494 1.00 84.81 121 ASP A N 1
ATOM 912 C CA . ASP A 1 121 ? -2.725 9.351 -2.074 1.00 84.81 121 ASP A CA 1
ATOM 913 C C . ASP A 1 121 ? -2.601 9.187 -3.599 1.00 84.81 121 ASP A C 1
ATOM 915 O O . ASP A 1 121 ? -1.687 8.575 -4.129 1.00 84.81 121 ASP A O 1
ATOM 919 N 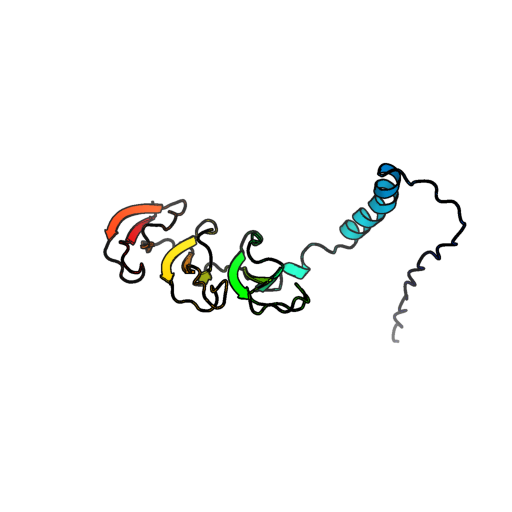N . ARG A 1 122 ? -3.468 9.846 -4.368 1.00 80.19 122 ARG A N 1
ATOM 920 C CA . ARG A 1 122 ? -3.342 9.873 -5.845 1.00 80.19 122 ARG A CA 1
ATOM 921 C C . ARG A 1 122 ? -2.226 10.775 -6.404 1.00 80.19 122 ARG A C 1
ATOM 923 O O . ARG A 1 122 ? -2.264 11.163 -7.574 1.00 80.19 122 ARG A O 1
ATOM 930 N N . THR A 1 123 ? -1.295 11.225 -5.563 1.00 82.50 123 THR A N 1
ATOM 931 C CA . THR A 1 123 ? -0.257 12.201 -5.937 1.00 82.50 123 THR A CA 1
ATOM 932 C C . THR A 1 123 ? 1.172 11.704 -5.757 1.00 82.50 123 THR A C 1
ATOM 934 O O . THR A 1 123 ? 2.091 12.407 -6.178 1.00 82.50 123 THR A O 1
ATOM 937 N N . SER A 1 124 ? 1.372 10.497 -5.221 1.00 88.62 124 SER A N 1
ATOM 938 C CA . SER A 1 124 ? 2.706 9.916 -5.068 1.00 88.62 124 SER A CA 1
ATOM 939 C C . SER A 1 124 ? 3.407 9.760 -6.420 1.00 88.62 124 SER A C 1
ATOM 941 O O . SER A 1 124 ? 2.960 9.028 -7.306 1.00 88.62 124 SER A O 1
ATOM 943 N N . SER A 1 125 ? 4.537 10.449 -6.587 1.00 89.56 125 SER A N 1
ATOM 944 C CA . SER A 1 125 ? 5.376 10.328 -7.783 1.00 89.56 125 SER A CA 1
ATOM 945 C C . SER A 1 125 ? 6.041 8.956 -7.889 1.00 89.56 125 SER A C 1
ATOM 947 O O . SER A 1 125 ? 6.301 8.505 -9.001 1.00 89.56 125 SER A O 1
ATOM 949 N N . SER A 1 126 ? 6.261 8.277 -6.759 1.00 91.38 126 SER A N 1
ATOM 950 C CA . SER A 1 126 ? 6.825 6.924 -6.703 1.00 91.38 126 SER A CA 1
ATOM 951 C C . SER A 1 126 ? 5.916 5.878 -7.343 1.00 91.38 126 SER A C 1
ATOM 953 O O . SER A 1 126 ? 6.404 4.858 -7.811 1.00 91.38 126 SER A O 1
ATOM 955 N N . CYS A 1 127 ? 4.609 6.132 -7.398 1.00 93.12 127 CYS A N 1
ATOM 956 C CA . CYS A 1 127 ? 3.618 5.205 -7.940 1.00 93.12 127 CYS A CA 1
ATOM 957 C C . CYS A 1 127 ? 3.208 5.533 -9.381 1.00 93.12 127 CYS A C 1
ATOM 959 O O . CYS A 1 127 ? 2.167 5.092 -9.857 1.00 93.12 127 CYS A O 1
ATOM 961 N N . ARG A 1 128 ? 4.016 6.308 -10.111 1.00 90.06 128 ARG A N 1
ATOM 962 C CA . ARG A 1 128 ? 3.771 6.584 -11.531 1.00 90.06 128 ARG A CA 1
ATOM 963 C C . ARG A 1 128 ? 4.225 5.415 -12.401 1.00 90.06 128 ARG A C 1
ATOM 965 O O . ARG A 1 128 ? 5.388 5.037 -12.348 1.00 90.06 128 ARG A O 1
ATOM 972 N N . LEU A 1 129 ? 3.313 4.900 -13.225 1.00 84.56 129 LEU A N 1
ATOM 973 C CA . LEU A 1 129 ? 3.567 3.823 -14.193 1.00 84.56 129 LEU A CA 1
ATOM 974 C C . LEU A 1 129 ? 4.041 4.324 -15.561 1.00 84.56 129 LEU A C 1
ATOM 976 O O . LEU A 1 129 ? 4.553 3.543 -16.351 1.00 84.56 129 LEU A O 1
ATOM 980 N N . SER A 1 130 ? 3.870 5.609 -15.860 1.00 81.75 130 SER A N 1
ATOM 981 C CA . SER A 1 130 ? 4.428 6.229 -17.059 1.00 81.75 130 SER A CA 1
ATOM 982 C C . SER A 1 130 ? 4.570 7.734 -16.863 1.00 81.75 130 SER A C 1
ATOM 984 O O . SER A 1 130 ? 4.109 8.307 -15.871 1.00 81.75 130 SER A O 1
ATOM 986 N N . THR A 1 131 ? 5.207 8.401 -17.822 1.00 72.38 131 THR A N 1
ATOM 987 C CA . THR A 1 131 ? 5.334 9.871 -17.826 1.00 72.38 131 THR A CA 1
ATOM 988 C C . THR A 1 131 ? 3.985 10.601 -17.849 1.00 72.38 131 THR A C 1
ATOM 990 O O . THR A 1 131 ? 3.886 11.722 -17.344 1.00 72.38 131 THR A O 1
ATOM 993 N N . THR A 1 132 ? 2.940 9.963 -18.383 1.00 68.62 132 THR A N 1
ATOM 994 C CA . THR A 1 132 ? 1.586 10.523 -18.517 1.00 68.62 132 THR A CA 1
ATOM 995 C C . THR A 1 132 ? 0.559 9.867 -17.589 1.00 68.62 132 THR A C 1
ATOM 997 O O . THR A 1 132 ? -0.473 10.472 -17.298 1.00 68.62 132 THR A O 1
ATOM 1000 N N . GLY A 1 133 ? 0.839 8.664 -17.087 1.00 70.12 133 GLY A N 1
ATOM 1001 C CA . GLY A 1 133 ? -0.036 7.889 -16.213 1.00 70.12 133 GLY A CA 1
ATOM 1002 C C . GLY A 1 133 ? 0.192 8.186 -14.733 1.00 70.12 133 GLY A C 1
ATOM 1003 O O . GLY A 1 133 ? 1.323 8.235 -14.245 1.00 70.12 133 GLY A O 1
ATOM 1004 N N . ARG A 1 134 ? -0.900 8.351 -13.984 1.00 71.69 134 ARG A N 1
ATOM 1005 C CA . ARG A 1 134 ? -0.874 8.341 -12.516 1.00 71.69 134 ARG A CA 1
ATOM 1006 C C . ARG A 1 134 ? -1.333 6.966 -12.050 1.00 71.69 134 ARG A C 1
ATOM 1008 O O . ARG A 1 134 ? -2.404 6.536 -12.460 1.00 71.69 134 ARG A O 1
ATOM 1015 N N . GLY A 1 135 ? -0.528 6.297 -11.229 1.00 77.38 135 GLY A N 1
ATOM 1016 C CA . GLY A 1 135 ? -1.018 5.175 -10.436 1.00 77.38 135 GLY A CA 1
ATOM 1017 C C . GLY A 1 135 ? -1.715 5.695 -9.183 1.00 77.38 135 GLY A C 1
ATOM 1018 O O . GLY A 1 135 ? -1.386 6.781 -8.686 1.00 77.38 135 GLY A O 1
ATOM 1019 N N . ASP A 1 136 ? -2.682 4.932 -8.687 1.00 86.62 136 ASP A N 1
ATOM 1020 C CA . ASP A 1 136 ? -3.195 5.138 -7.340 1.00 86.62 136 ASP A CA 1
ATOM 1021 C C . ASP A 1 136 ? -2.097 4.810 -6.322 1.00 86.62 136 ASP A C 1
ATOM 1023 O O . ASP A 1 136 ? -1.196 4.003 -6.567 1.00 86.62 136 ASP A O 1
ATOM 1027 N N . SER A 1 137 ? -2.135 5.477 -5.174 1.00 92.62 137 SER A N 1
ATOM 1028 C CA . SER A 1 137 ? -1.309 5.068 -4.049 1.00 92.62 137 SER A CA 1
ATOM 1029 C C . SER A 1 137 ? -2.048 5.243 -2.739 1.00 92.62 137 SER A C 1
ATOM 1031 O O . SER A 1 137 ? -2.961 6.061 -2.630 1.00 92.62 137 SER A O 1
ATOM 1033 N N . TYR A 1 138 ? -1.664 4.450 -1.750 1.00 94.62 138 TYR A N 1
ATOM 1034 C CA . TYR A 1 138 ? -2.407 4.280 -0.512 1.00 94.62 138 TYR A CA 1
ATOM 1035 C C . TYR A 1 138 ? -1.457 4.366 0.669 1.00 94.62 138 TYR A C 1
ATOM 1037 O O . TYR A 1 138 ? -0.435 3.680 0.706 1.00 94.62 138 TYR A O 1
ATOM 1045 N N . ASN A 1 139 ? -1.803 5.183 1.663 1.00 95.44 139 ASN A N 1
ATOM 1046 C CA . ASN A 1 139 ? -1.086 5.187 2.930 1.00 95.44 139 ASN A CA 1
ATOM 1047 C C . ASN A 1 139 ? -1.658 4.108 3.829 1.00 95.44 139 ASN A C 1
ATOM 1049 O O . ASN A 1 139 ? -2.796 4.208 4.291 1.00 95.44 139 ASN A O 1
ATOM 1053 N N . ILE A 1 140 ? -0.842 3.113 4.136 1.00 96.31 140 ILE A N 1
ATOM 1054 C CA . ILE A 1 140 ? -1.238 1.955 4.918 1.00 96.31 140 ILE A CA 1
ATOM 1055 C C . ILE A 1 140 ? -0.584 1.942 6.293 1.00 96.31 140 ILE A C 1
ATOM 1057 O O . ILE A 1 140 ? 0.509 2.478 6.514 1.00 96.31 140 ILE A O 1
ATOM 1061 N N . ARG A 1 141 ? -1.259 1.284 7.234 1.00 96.25 141 ARG A N 1
ATOM 1062 C CA . ARG A 1 141 ? -0.747 1.039 8.583 1.00 96.25 141 ARG A CA 1
ATOM 1063 C C . ARG A 1 141 ? -1.159 -0.343 9.074 1.00 96.25 141 ARG A C 1
ATOM 1065 O O . ARG A 1 141 ? -2.257 -0.805 8.781 1.00 96.25 141 ARG A O 1
ATOM 1072 N N . TYR A 1 142 ? -0.311 -0.972 9.880 1.00 96.69 142 TYR A N 1
ATOM 1073 C CA . TYR A 1 142 ? -0.680 -2.188 10.593 1.00 96.69 142 TYR A CA 1
ATOM 1074 C C . TYR A 1 142 ? -1.745 -1.912 11.666 1.00 96.69 142 TYR A C 1
ATOM 1076 O O . TYR A 1 142 ? -1.751 -0.848 12.300 1.00 96.69 142 TYR A O 1
ATOM 1084 N N . LYS A 1 143 ? -2.634 -2.882 11.908 1.00 94.00 143 LYS A N 1
ATOM 1085 C CA . LYS A 1 143 ? -3.651 -2.784 12.965 1.00 94.00 143 LYS A CA 1
ATOM 1086 C C . LYS A 1 143 ? -3.015 -2.501 14.337 1.00 94.00 143 LYS A C 1
ATOM 1088 O O . LYS A 1 143 ? -2.026 -3.119 14.721 1.00 94.00 143 LYS A O 1
ATOM 1093 N N . SER A 1 144 ? -3.582 -1.558 15.091 1.00 89.88 144 SER A N 1
ATOM 1094 C CA . SER A 1 144 ? -2.920 -0.958 16.271 1.00 89.88 144 SER A CA 1
ATOM 1095 C C . SER A 1 144 ? -3.388 -1.480 17.639 1.00 89.88 144 SER A C 1
ATOM 1097 O O . SER A 1 144 ? -2.965 -0.973 18.675 1.00 89.88 144 SER A O 1
ATOM 1099 N N . GLY A 1 145 ? -4.307 -2.446 17.674 1.00 89.62 145 GLY A N 1
ATOM 1100 C CA . GLY A 1 145 ? -4.997 -2.901 18.890 1.00 89.62 145 GLY A CA 1
ATOM 1101 C C . GLY A 1 145 ? -6.026 -1.914 19.466 1.00 89.62 145 GLY A C 1
ATOM 1102 O O . GLY A 1 145 ? -6.689 -2.244 20.444 1.00 89.62 145 GLY A O 1
ATOM 1103 N N . ARG A 1 146 ? -6.169 -0.719 18.877 1.00 92.81 146 ARG A N 1
ATOM 1104 C CA . ARG A 1 146 ? -7.103 0.350 19.278 1.00 92.81 146 ARG A CA 1
ATOM 1105 C C . ARG A 1 146 ? -8.072 0.677 18.146 1.00 92.81 146 ARG A C 1
ATOM 1107 O O . ARG A 1 146 ? -7.898 0.171 17.038 1.00 92.81 146 ARG A O 1
ATOM 1114 N N . SER A 1 147 ? -9.050 1.543 18.413 1.00 95.06 147 SER A N 1
ATOM 1115 C CA . SER A 1 147 ? -9.927 2.092 17.376 1.00 95.06 147 SER A CA 1
ATOM 1116 C C . SER A 1 147 ? -9.121 2.832 16.304 1.00 95.06 147 SER A C 1
ATOM 1118 O O . SER A 1 147 ? -8.174 3.550 16.635 1.00 95.06 147 SER A O 1
ATOM 1120 N N . MET A 1 148 ? -9.483 2.675 15.032 1.00 95.75 148 MET A N 1
ATOM 1121 C CA . MET A 1 148 ? -8.777 3.293 13.904 1.00 95.75 148 MET A CA 1
ATOM 1122 C C . MET A 1 148 ? -9.767 3.895 12.912 1.00 95.75 148 MET A C 1
ATOM 1124 O O . MET A 1 148 ? -10.788 3.283 12.619 1.00 95.75 148 MET A O 1
ATOM 1128 N N . HIS A 1 149 ? -9.431 5.070 12.381 1.00 95.50 149 HIS A N 1
ATOM 1129 C CA . HIS A 1 149 ? -10.075 5.598 11.183 1.00 95.50 149 HIS A CA 1
ATOM 1130 C C . HIS A 1 149 ? -9.356 5.024 9.967 1.00 95.50 149 HIS A C 1
ATOM 1132 O O . HIS A 1 149 ? -8.128 5.103 9.879 1.00 95.50 149 HIS A O 1
ATOM 1138 N N . VAL A 1 150 ? -10.120 4.418 9.070 1.00 96.31 150 VAL A N 1
ATOM 1139 C CA . VAL A 1 150 ? -9.629 3.799 7.836 1.00 96.31 150 VAL A CA 1
ATOM 1140 C C . VAL A 1 150 ? -10.466 4.293 6.663 1.00 96.31 150 VAL A C 1
ATOM 1142 O O . VAL A 1 150 ? -11.580 4.771 6.875 1.00 96.31 150 VAL A O 1
ATOM 1145 N N . CYS A 1 151 ? -9.948 4.221 5.442 1.00 95.94 151 CYS A N 1
ATOM 1146 C CA . CYS A 1 151 ? -10.739 4.543 4.253 1.00 95.94 151 CYS A CA 1
ATOM 1147 C C . CYS A 1 151 ? -11.813 3.477 3.999 1.00 95.94 151 CYS A C 1
ATOM 1149 O O . CYS A 1 151 ? -11.723 2.359 4.512 1.00 95.94 151 CYS A O 1
ATOM 1151 N N . SER A 1 152 ? -12.890 3.833 3.296 1.00 94.31 152 SER A N 1
ATOM 1152 C CA . SER A 1 152 ? -14.045 2.940 3.099 1.00 94.31 152 SER A CA 1
ATOM 1153 C C . SER A 1 152 ? -13.719 1.692 2.277 1.00 94.31 152 SER A C 1
ATOM 1155 O O . SER A 1 152 ? -14.331 0.646 2.511 1.00 94.31 152 SER A O 1
ATOM 1157 N N . ASP A 1 153 ? -12.744 1.793 1.381 1.00 91.69 153 ASP A N 1
ATOM 1158 C CA . ASP A 1 153 ? -12.133 0.727 0.584 1.00 91.69 153 ASP A CA 1
ATOM 1159 C C . ASP A 1 153 ? -11.101 -0.105 1.365 1.00 91.69 153 ASP A C 1
ATOM 1161 O O . ASP A 1 153 ? -10.657 -1.150 0.892 1.00 91.69 153 ASP A O 1
ATOM 1165 N N . SER A 1 154 ? -10.743 0.301 2.588 1.00 94.75 154 SER A N 1
ATOM 1166 C CA . SER A 1 154 ? -9.819 -0.465 3.418 1.00 94.75 154 SER A CA 1
ATOM 1167 C C . SER A 1 154 ? -10.399 -1.837 3.776 1.00 94.75 154 SER A C 1
ATOM 1169 O O . SER A 1 154 ? -11.531 -1.915 4.273 1.00 94.75 154 SER A O 1
ATOM 1171 N N . PRO A 1 155 ? -9.601 -2.918 3.694 1.00 95.62 155 PRO A N 1
ATOM 1172 C CA . PRO A 1 155 ? -9.978 -4.186 4.300 1.00 95.62 155 PRO A CA 1
ATOM 1173 C C . PRO A 1 155 ? -10.132 -4.026 5.819 1.00 95.62 155 PRO A C 1
ATOM 1175 O O . PRO A 1 155 ? -9.459 -3.203 6.450 1.00 95.62 155 PRO A O 1
ATOM 1178 N N . ILE A 1 156 ? -11.012 -4.834 6.415 1.00 96.12 156 ILE A N 1
ATOM 1179 C CA . ILE A 1 156 ? -11.207 -4.890 7.868 1.00 96.12 156 ILE A CA 1
ATOM 1180 C C . ILE A 1 156 ? -10.339 -6.024 8.430 1.00 96.12 156 ILE A C 1
ATOM 1182 O O . ILE A 1 156 ? -10.554 -7.185 8.077 1.00 96.12 156 ILE A O 1
ATOM 1186 N N . PRO A 1 157 ? -9.352 -5.740 9.298 1.00 95.75 157 PRO A N 1
ATOM 1187 C CA . PRO A 1 157 ? -8.486 -6.776 9.845 1.00 95.75 157 PRO A CA 1
ATOM 1188 C C . PRO A 1 157 ? -9.239 -7.766 10.729 1.00 95.75 157 PRO A C 1
ATOM 1190 O O . PRO A 1 157 ? -10.161 -7.401 11.456 1.00 95.75 157 PRO A O 1
ATOM 1193 N N . SER A 1 158 ? -8.753 -9.006 10.786 1.00 94.81 158 SER A N 1
ATOM 1194 C CA . SER A 1 158 ? -9.256 -9.976 11.761 1.00 94.81 158 SER A CA 1
ATOM 1195 C C . SER A 1 158 ? -9.110 -9.445 13.194 1.00 94.81 158 SER A C 1
ATOM 1197 O O . SER A 1 158 ? -8.069 -8.879 13.571 1.00 94.81 158 SER A O 1
ATOM 1199 N N . GLY A 1 159 ? -10.160 -9.639 13.991 1.00 95.25 159 GLY A N 1
ATOM 1200 C CA . GLY A 1 159 ? -10.260 -9.119 15.351 1.00 95.25 159 GLY A CA 1
ATOM 1201 C C . GLY A 1 159 ? -10.885 -7.723 15.454 1.00 95.25 159 GLY A C 1
ATOM 1202 O O . GLY A 1 159 ? -10.874 -7.159 16.546 1.00 95.25 159 GLY A O 1
ATOM 1203 N N . TYR A 1 160 ? -11.403 -7.167 14.354 1.00 97.94 160 TYR A N 1
ATOM 1204 C CA . TYR A 1 160 ? -12.041 -5.853 14.311 1.00 97.94 160 TYR A CA 1
ATOM 1205 C C . TYR A 1 160 ? -13.449 -5.905 13.716 1.00 97.94 160 TYR A C 1
ATOM 1207 O O . TYR A 1 160 ? -13.746 -6.761 12.889 1.00 97.94 160 TYR A O 1
ATOM 1215 N N . TYR A 1 161 ? -14.281 -4.933 14.087 1.00 97.25 161 TYR A N 1
ATOM 1216 C CA . TYR A 1 161 ? -15.584 -4.661 13.484 1.00 97.25 161 TYR A CA 1
ATOM 1217 C C . TYR A 1 161 ? -15.723 -3.176 13.125 1.00 97.25 161 TYR A C 1
ATOM 1219 O O . TYR A 1 161 ? -15.016 -2.322 13.669 1.00 97.25 161 TYR A O 1
ATOM 1227 N N . VAL A 1 162 ? -16.643 -2.866 12.208 1.00 98.00 162 VAL A N 1
ATOM 1228 C CA . VAL A 1 162 ? -17.008 -1.488 11.849 1.00 98.00 162 VAL A CA 1
ATOM 1229 C C . VAL A 1 162 ? -17.953 -0.948 12.918 1.00 98.00 162 VAL A C 1
ATOM 1231 O O . VAL A 1 162 ? -19.066 -1.441 13.072 1.00 98.00 162 VAL A O 1
ATOM 1234 N N . ALA A 1 163 ? -17.485 0.025 13.695 1.00 97.50 163 ALA A N 1
ATOM 1235 C CA . ALA A 1 163 ? -18.259 0.655 14.760 1.00 97.50 163 ALA A CA 1
ATOM 1236 C C . ALA A 1 163 ? -19.034 1.883 14.276 1.00 97.50 163 ALA A C 1
ATOM 1238 O O . ALA A 1 163 ? -20.050 2.228 14.870 1.00 97.50 163 ALA A O 1
ATOM 1239 N N . ASP A 1 164 ? -18.522 2.544 13.242 1.00 96.75 164 ASP A N 1
ATOM 1240 C CA . ASP A 1 164 ? -19.195 3.629 12.544 1.00 96.75 164 ASP A CA 1
ATOM 1241 C C . ASP A 1 164 ? -18.790 3.581 11.070 1.00 96.75 164 ASP A C 1
ATOM 1243 O O . ASP A 1 164 ? -17.624 3.316 10.747 1.00 96.75 164 ASP A O 1
ATOM 1247 N N . ASP A 1 165 ? -19.755 3.821 10.197 1.00 93.69 165 ASP A N 1
ATOM 1248 C CA . ASP A 1 165 ? -19.562 3.875 8.754 1.00 93.69 165 ASP A CA 1
ATOM 1249 C C . ASP A 1 165 ? -19.833 5.303 8.281 1.00 93.69 165 ASP A C 1
ATOM 1251 O O . ASP A 1 165 ? -20.539 6.071 8.929 1.00 93.69 165 ASP A O 1
ATOM 1255 N N . ASN A 1 166 ? -19.271 5.677 7.139 1.00 91.19 166 ASN A N 1
ATOM 1256 C CA . ASN A 1 166 ? -19.457 7.004 6.560 1.00 91.19 166 ASN A CA 1
ATOM 1257 C C . ASN A 1 166 ? -18.851 8.177 7.382 1.00 91.19 166 ASN A C 1
ATOM 1259 O O . ASN A 1 166 ? -19.289 9.330 7.281 1.00 91.19 166 ASN A O 1
ATOM 1263 N 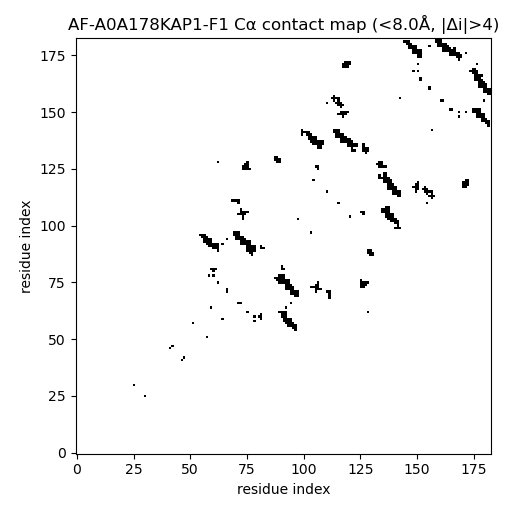N . VAL A 1 167 ? -17.801 7.922 8.170 1.00 92.81 167 VAL A N 1
ATOM 1264 C CA . VAL A 1 167 ? -17.108 8.941 8.977 1.00 92.81 167 VAL A CA 1
ATOM 1265 C C . VAL A 1 167 ? -16.337 9.895 8.065 1.00 92.81 167 VAL A C 1
ATOM 1267 O O . VAL A 1 167 ? -15.607 9.463 7.175 1.00 92.81 167 VAL A O 1
ATOM 1270 N N . LYS A 1 168 ? -16.448 11.211 8.277 1.00 90.69 168 LYS A N 1
ATOM 1271 C CA . LYS A 1 168 ? -15.679 12.185 7.484 1.00 90.69 168 LYS A CA 1
ATOM 1272 C C . LYS A 1 168 ? -14.177 11.978 7.697 1.00 90.69 168 LYS A C 1
ATOM 1274 O O . LYS A 1 168 ? -13.681 12.191 8.801 1.00 90.69 168 LYS A O 1
ATOM 1279 N N . ASN A 1 169 ? -13.463 11.621 6.631 1.00 88.56 169 ASN A N 1
ATOM 1280 C CA . ASN A 1 169 ? -12.012 11.499 6.632 1.00 88.56 169 ASN A CA 1
ATOM 1281 C C . ASN A 1 169 ? -11.419 12.178 5.389 1.00 88.56 169 ASN A C 1
ATOM 1283 O O . ASN A 1 169 ? -11.486 11.649 4.284 1.00 88.56 169 ASN A O 1
ATOM 1287 N N . TRP A 1 170 ? -10.819 13.354 5.577 1.00 88.56 170 TRP A N 1
ATOM 1288 C CA . TRP A 1 170 ? -10.209 14.118 4.483 1.00 88.56 170 TRP A CA 1
ATOM 1289 C C . TRP A 1 170 ? -9.002 13.413 3.857 1.00 88.56 170 TRP A C 1
ATOM 1291 O O . TRP A 1 170 ? -8.703 13.642 2.685 1.00 88.56 170 TRP A O 1
ATOM 1301 N N . ASP A 1 171 ? -8.357 12.514 4.602 1.00 91.25 171 ASP A N 1
ATOM 1302 C CA . ASP A 1 171 ? -7.220 11.740 4.111 1.00 91.25 171 ASP A CA 1
ATOM 1303 C C . ASP A 1 171 ? -7.645 10.708 3.051 1.00 91.25 171 ASP A C 1
ATOM 1305 O O . ASP A 1 171 ? -6.834 10.286 2.229 1.00 91.25 171 ASP A O 1
ATOM 1309 N N . CYS A 1 172 ? -8.932 10.357 2.984 1.00 91.06 172 CYS A N 1
ATOM 1310 C CA . CYS A 1 172 ? -9.484 9.459 1.968 1.00 91.06 172 CYS A CA 1
ATOM 1311 C C . CYS A 1 172 ? -9.946 10.200 0.696 1.00 91.06 172 CYS A C 1
ATOM 1313 O O . CYS A 1 172 ? -10.748 9.678 -0.067 1.00 91.06 172 CYS A O 1
ATOM 1315 N N . LYS A 1 173 ? -9.446 11.427 0.458 1.00 79.00 173 LYS A N 1
ATOM 1316 C CA . LYS A 1 173 ? -9.598 12.234 -0.778 1.00 79.00 173 LYS A CA 1
ATOM 1317 C C . LYS A 1 173 ? -10.999 12.225 -1.417 1.00 79.00 173 LYS A C 1
ATOM 1319 O O . LYS A 1 173 ? -11.133 12.157 -2.637 1.00 79.00 173 LYS A O 1
ATOM 1324 N N . GLY A 1 174 ? -12.030 12.398 -0.595 1.00 72.62 174 GLY A N 1
ATOM 1325 C CA . GLY A 1 174 ? -13.425 12.512 -1.035 1.00 72.62 174 GLY A CA 1
ATOM 1326 C C . GLY A 1 174 ? -14.280 11.304 -0.673 1.00 72.62 174 GLY A C 1
ATOM 1327 O O . GLY A 1 174 ? -15.501 11.427 -0.648 1.00 72.62 174 GLY A O 1
ATOM 1328 N N . ASP A 1 175 ? -13.649 10.193 -0.301 1.00 73.06 175 ASP A N 1
ATOM 1329 C CA . ASP A 1 175 ? -14.345 9.051 0.266 1.00 73.06 175 ASP A CA 1
ATOM 1330 C C . ASP A 1 175 ? -14.602 9.277 1.755 1.00 73.06 175 ASP A C 1
ATOM 1332 O O . ASP A 1 175 ? -13.797 9.865 2.486 1.00 73.06 175 ASP A O 1
ATOM 1336 N N . HIS A 1 176 ? -15.735 8.774 2.228 1.00 88.06 176 HIS A N 1
ATOM 1337 C CA . HIS A 1 176 ? -15.920 8.613 3.656 1.00 88.06 176 HIS A CA 1
ATOM 1338 C C . HIS A 1 176 ? -15.049 7.458 4.161 1.00 88.06 176 HIS A C 1
ATOM 1340 O O . HIS A 1 176 ? -14.757 6.502 3.441 1.00 88.06 176 HIS A O 1
ATOM 1346 N N . GLY A 1 177 ? -14.610 7.566 5.407 1.00 94.38 177 GLY A N 1
ATOM 1347 C CA . GLY A 1 177 ? -13.913 6.509 6.114 1.00 94.38 177 GLY A CA 1
ATOM 1348 C C . GLY A 1 177 ? -14.846 5.687 6.996 1.00 94.38 177 GLY A C 1
ATOM 1349 O O . GLY A 1 177 ? -16.050 5.924 7.088 1.00 94.38 177 GLY A O 1
ATOM 1350 N N . LYS A 1 178 ? -14.247 4.735 7.698 1.00 96.06 178 LYS A N 1
ATOM 1351 C CA . LYS A 1 178 ? -14.881 3.885 8.702 1.00 96.06 178 LYS A CA 1
ATOM 1352 C C . LYS A 1 178 ? -14.123 4.017 10.011 1.00 96.06 178 LYS A C 1
ATOM 1354 O O . LYS A 1 178 ? -12.893 4.112 10.011 1.00 96.06 178 LYS A O 1
ATOM 1359 N N . LEU A 1 179 ? -14.841 3.981 11.129 1.00 96.31 179 LEU A N 1
ATOM 1360 C CA . LEU A 1 179 ? -14.241 3.767 12.440 1.00 96.31 179 LEU A CA 1
ATOM 1361 C C . LEU A 1 179 ? -14.289 2.273 12.747 1.00 96.31 179 LEU A C 1
ATOM 1363 O O . LEU A 1 179 ? -15.356 1.719 13.000 1.00 96.31 179 LEU A O 1
ATOM 1367 N N . ILE A 1 180 ? -13.131 1.622 12.776 1.00 97.38 180 ILE A N 1
ATOM 1368 C CA . ILE A 1 180 ? -13.027 0.223 13.197 1.00 97.38 180 ILE A CA 1
ATOM 1369 C C . ILE A 1 180 ? -12.637 0.136 14.669 1.00 97.38 180 ILE A C 1
ATOM 1371 O O . ILE A 1 180 ? -11.831 0.936 15.149 1.00 97.38 180 ILE A O 1
ATOM 1375 N N . LYS A 1 181 ? -13.181 -0.848 15.387 1.00 97.25 181 LYS A N 1
ATOM 1376 C CA . LYS A 1 181 ? -12.852 -1.159 16.786 1.00 97.25 181 LYS A CA 1
ATOM 1377 C C . LYS A 1 181 ? -12.502 -2.631 16.926 1.00 97.25 181 LYS A C 1
ATOM 1379 O O . LYS A 1 181 ? -12.978 -3.456 16.155 1.00 97.25 181 LYS A O 1
ATOM 1384 N N . ARG A 1 182 ? -11.655 -2.951 17.901 1.00 96.31 182 ARG A N 1
ATOM 1385 C CA . ARG A 1 182 ? -11.350 -4.339 18.251 1.00 96.31 182 ARG A CA 1
ATOM 1386 C C . ARG A 1 182 ? -12.567 -4.962 18.948 1.00 96.31 182 ARG A C 1
ATOM 1388 O O . ARG A 1 182 ? -13.217 -4.249 19.715 1.00 96.31 182 ARG A O 1
ATOM 1395 N N . TYR A 1 183 ? -12.855 -6.236 18.664 1.00 92.50 183 TYR A N 1
ATOM 1396 C CA . TYR A 1 183 ? -13.787 -7.034 19.476 1.00 92.50 183 TYR A CA 1
ATOM 1397 C C . TYR A 1 183 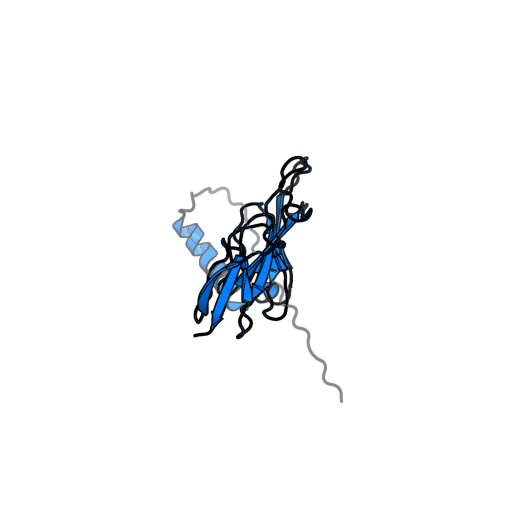? -13.365 -7.060 20.949 1.00 92.50 183 TYR A C 1
ATOM 1399 O O . TYR A 1 183 ? -12.135 -7.030 21.212 1.00 92.50 183 TYR A O 1
#

Sequence (183 aa):
MKPLLLTSLLAIALPTFAADGSATDLSFDQYVQQHSESIEQLDASGMEPQAYASSRELVICGVYSNPPSGYAITRYTRSYSCDSGWGNDPNAIVATKLHTSSKYTICTDDMPANWVITANDRTSSSCRLSTTGRGDSYNIRYKSGRSMHVCSDSPIPSGYYVADDNVKNWDCKGDHGKLIKRY

Radius of gyration: 25.16 Å; Cα contacts (8 Å, |Δi|>4): 319; chains: 1; bounding box: 74×52×53 Å

Secondary structure (DSSP, 8-state):
--------------------S------HHHHHHHHHHHHHHHHHTT--GGGGTS-SEEEEESSSPPPPTTEEEEEEE--TTT---S--S--EEEEEE--TT-EEEESSS-PPTTEEEEEE-TT-GGG-SSSSPPPP-EEEEE--SS-EEEETTSPPPTTEEEEEEEEE-GGGTTSEEEEEEE-

Mean predicted aligned error: 13.94 Å

Solvent-accessible surface area (backbone atoms only — not comparable to full-atom values): 10995 Å² total; per-residue (Å²): 141,81,86,83,82,84,81,82,82,83,80,82,80,76,86,80,80,77,87,67,95,68,90,70,84,73,50,71,67,57,54,51,62,69,44,47,62,57,52,51,49,46,64,70,65,64,68,54,79,60,81,61,72,74,52,59,60,44,81,42,62,40,75,84,61,82,60,60,92,66,36,42,45,45,26,46,33,72,45,77,92,55,48,89,70,95,68,91,47,43,38,15,27,34,26,32,58,68,56,76,92,47,74,48,58,26,40,60,88,81,70,59,89,48,38,30,29,51,23,50,38,72,73,51,73,42,20,28,65,35,98,85,46,77,30,55,24,31,33,32,34,42,73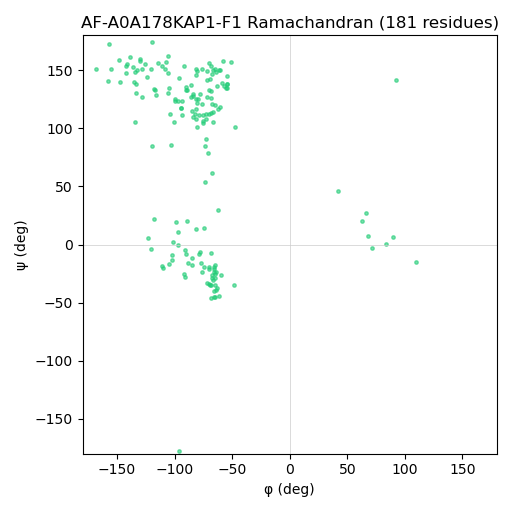,76,87,52,72,41,72,26,26,64,88,31,63,81,37,91,68,49,45,80,74,41,73,72,37,89,32,78,50,27,69,84,41,41,13,26,34,33,31,56,117

Organism: NCBI:txid858640